Protein AF-W6QKH0-F1 (afdb_monomer_lite)

Radius of gyration: 28.44 Å; chains: 1; bounding box: 66×70×85 Å

Structure (mmCIF, N/CA/C/O backbone):
data_AF-W6QKH0-F1
#
_entry.id   AF-W6QKH0-F1
#
loop_
_atom_site.group_PDB
_atom_site.id
_atom_site.type_symbol
_atom_site.label_atom_id
_atom_site.label_alt_id
_atom_site.label_comp_id
_atom_site.label_asym_id
_atom_site.label_entity_id
_atom_site.label_seq_id
_atom_site.pdbx_PDB_ins_code
_atom_site.Cartn_x
_atom_site.Cartn_y
_atom_site.Cartn_z
_atom_site.occupancy
_atom_site.B_iso_or_equiv
_atom_site.auth_seq_id
_atom_site.auth_comp_id
_atom_site.auth_asym_id
_atom_site.auth_atom_id
_atom_site.pdbx_PDB_model_num
ATOM 1 N N . MET A 1 1 ? -12.360 16.848 -1.206 1.00 51.00 1 MET A N 1
ATOM 2 C CA . MET A 1 1 ? -12.709 15.776 -2.164 1.00 51.00 1 MET A CA 1
ATOM 3 C C . MET A 1 1 ? -12.896 14.487 -1.393 1.00 51.00 1 MET A C 1
ATOM 5 O O . MET A 1 1 ? -11.941 14.005 -0.797 1.00 51.00 1 MET A O 1
ATOM 9 N N . THR A 1 2 ? -14.119 13.971 -1.349 1.00 64.19 2 THR A N 1
ATOM 10 C CA . THR A 1 2 ? -14.411 12.646 -0.795 1.00 64.19 2 THR A CA 1
ATOM 11 C C . THR A 1 2 ? -13.926 11.587 -1.777 1.00 64.19 2 THR A C 1
ATOM 13 O O . THR A 1 2 ? -14.266 11.645 -2.956 1.00 64.19 2 THR A O 1
ATOM 16 N N . LEU A 1 3 ? -13.101 10.651 -1.311 1.00 80.81 3 LEU A N 1
ATOM 17 C CA . LEU A 1 3 ? -12.691 9.494 -2.105 1.00 80.81 3 LEU A CA 1
ATOM 18 C C . LEU A 1 3 ? -13.941 8.654 -2.421 1.00 80.81 3 LEU A C 1
ATOM 20 O O . LEU A 1 3 ? -14.746 8.430 -1.519 1.00 80.81 3 LEU A O 1
ATOM 24 N N . SER A 1 4 ? -14.108 8.209 -3.665 1.00 91.38 4 SER A N 1
ATOM 25 C CA . SER A 1 4 ? -15.004 7.107 -4.053 1.00 91.38 4 SER A CA 1
ATOM 26 C C . SER A 1 4 ? -14.180 5.859 -4.380 1.00 91.38 4 SER A C 1
ATOM 28 O O . SER A 1 4 ? -12.985 5.975 -4.663 1.00 91.38 4 SER A O 1
ATOM 30 N N . LEU A 1 5 ? -14.810 4.682 -4.386 1.00 91.56 5 LEU A N 1
ATOM 31 C CA . LEU A 1 5 ? -14.148 3.420 -4.733 1.00 91.56 5 LEU A CA 1
ATOM 32 C C . LEU A 1 5 ? -13.529 3.461 -6.143 1.00 91.56 5 LEU A C 1
ATOM 34 O O . LEU A 1 5 ? -12.336 3.208 -6.292 1.00 91.56 5 LEU A O 1
ATOM 38 N N . SER A 1 6 ? -14.292 3.905 -7.149 1.00 91.31 6 SER A N 1
ATOM 39 C CA . SER A 1 6 ? -13.806 4.070 -8.528 1.00 91.31 6 SER A CA 1
ATOM 40 C C . SER A 1 6 ? -12.627 5.040 -8.620 1.00 91.31 6 SER A C 1
ATOM 42 O O . SER A 1 6 ? -11.590 4.702 -9.182 1.00 91.31 6 SER A O 1
ATOM 44 N N . SER A 1 7 ? -12.720 6.206 -7.971 1.00 92.44 7 SER A N 1
ATOM 45 C CA . SER A 1 7 ? -11.632 7.194 -7.973 1.00 92.44 7 SER A CA 1
ATOM 46 C C . SER A 1 7 ? -10.366 6.687 -7.271 1.00 92.44 7 SER A C 1
ATOM 48 O O . SER A 1 7 ? -9.260 7.136 -7.575 1.00 92.44 7 SER A O 1
ATOM 50 N N . ALA A 1 8 ? -10.510 5.777 -6.301 1.00 93.94 8 ALA A N 1
ATOM 51 C CA . ALA A 1 8 ? -9.381 5.147 -5.635 1.00 93.94 8 ALA A CA 1
ATOM 52 C C . ALA A 1 8 ? -8.696 4.152 -6.575 1.00 93.94 8 ALA A C 1
ATOM 54 O O . ALA A 1 8 ? -7.478 4.218 -6.726 1.00 93.94 8 ALA A O 1
ATOM 55 N N . LEU A 1 9 ? -9.471 3.300 -7.251 1.00 94.75 9 LEU A N 1
ATOM 56 C CA . LEU A 1 9 ? -8.958 2.352 -8.241 1.00 94.75 9 LEU A CA 1
ATOM 57 C C . LEU A 1 9 ? -8.280 3.065 -9.413 1.00 94.75 9 LEU A C 1
ATOM 59 O O . LEU A 1 9 ? -7.146 2.735 -9.742 1.00 94.75 9 LEU A O 1
ATOM 63 N N . GLU A 1 10 ? -8.886 4.115 -9.968 1.00 94.12 10 GLU A N 1
ATOM 64 C CA . GLU A 1 10 ? -8.272 4.927 -11.028 1.00 94.12 10 GLU A CA 1
ATOM 65 C C . GLU A 1 10 ? -6.910 5.495 -10.607 1.00 94.12 10 GLU A C 1
ATOM 67 O O . GLU A 1 10 ? -5.942 5.454 -11.370 1.00 94.12 10 GLU A O 1
ATOM 72 N N . LYS A 1 11 ? -6.793 5.983 -9.363 1.00 95.06 11 LYS A N 1
ATOM 73 C CA . LYS A 1 11 ? -5.511 6.454 -8.817 1.00 95.06 11 LYS A CA 1
ATOM 74 C C . LYS A 1 11 ? -4.487 5.333 -8.685 1.00 95.06 11 LYS A C 1
ATOM 76 O O . LYS A 1 11 ? -3.304 5.589 -8.905 1.00 95.06 11 LYS A O 1
ATOM 81 N N . LEU A 1 12 ? -4.911 4.123 -8.324 1.00 96.38 12 LEU A N 1
ATOM 82 C CA . LEU A 1 12 ? -4.028 2.960 -8.237 1.00 96.38 12 LEU A CA 1
ATOM 83 C C . LEU A 1 12 ? -3.561 2.517 -9.628 1.00 96.38 12 LEU A C 1
ATOM 85 O O . LEU A 1 12 ? -2.359 2.350 -9.818 1.00 96.38 12 LEU A O 1
ATOM 89 N N . VAL A 1 13 ? -4.458 2.436 -10.614 1.00 95.94 13 VAL A N 1
ATOM 90 C CA . VAL A 1 13 ? -4.108 2.142 -12.016 1.00 95.94 13 VAL A CA 1
ATOM 91 C C . VAL 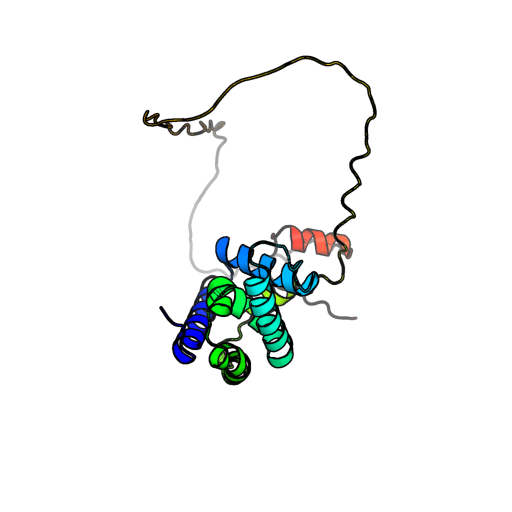A 1 13 ? -3.107 3.172 -12.536 1.00 95.94 13 VAL A C 1
ATOM 93 O O . VAL A 1 13 ? -2.062 2.821 -13.088 1.00 95.94 13 VAL A O 1
ATOM 96 N N . GLN A 1 14 ? -3.374 4.459 -12.305 1.00 95.88 14 GLN A N 1
ATOM 97 C CA . GLN A 1 14 ? -2.481 5.521 -12.750 1.00 95.88 14 GLN A CA 1
ATOM 98 C C . GLN A 1 14 ? -1.121 5.463 -12.046 1.00 95.88 14 GLN A C 1
ATOM 100 O O . GLN A 1 14 ? -0.084 5.633 -12.689 1.00 95.88 14 GLN A O 1
ATOM 105 N N . ALA A 1 15 ? -1.107 5.199 -10.737 1.00 96.56 15 ALA A N 1
ATOM 106 C CA . ALA A 1 15 ? 0.127 5.035 -9.981 1.00 96.56 15 ALA A CA 1
ATOM 107 C C . ALA A 1 15 ? 0.942 3.836 -10.485 1.00 96.56 15 ALA A C 1
ATOM 109 O O . ALA A 1 15 ? 2.148 3.984 -10.676 1.00 96.56 15 ALA A O 1
ATOM 110 N N . SER A 1 16 ? 0.296 2.701 -10.763 1.00 97.12 16 SER A N 1
ATOM 111 C CA . SER A 1 16 ? 0.948 1.499 -11.294 1.00 97.12 16 SER A CA 1
ATOM 112 C C . SER A 1 16 ? 1.641 1.801 -12.624 1.00 97.12 16 SER A C 1
ATOM 114 O O . SER A 1 16 ? 2.862 1.663 -12.731 1.00 97.12 16 SER A O 1
ATOM 116 N N . ARG A 1 17 ? 0.903 2.387 -13.579 1.00 96.44 17 ARG A N 1
ATOM 117 C CA . ARG A 1 17 ? 1.439 2.807 -14.885 1.00 96.44 17 ARG A CA 1
ATOM 118 C C . ARG A 1 17 ? 2.583 3.805 -14.759 1.00 96.44 17 ARG A C 1
ATOM 120 O O . ARG A 1 17 ? 3.552 3.743 -15.508 1.00 96.44 17 ARG A O 1
ATOM 127 N N . TYR A 1 18 ? 2.488 4.762 -13.838 1.00 97.00 18 TYR A N 1
ATOM 128 C CA . TYR A 1 18 ? 3.560 5.733 -13.631 1.00 97.00 18 TYR A CA 1
ATOM 129 C C . TYR A 1 18 ? 4.814 5.115 -13.033 1.00 97.00 18 TYR A C 1
ATOM 131 O O . TYR A 1 18 ? 5.907 5.551 -13.383 1.00 97.00 18 TYR A O 1
ATOM 139 N N . VAL A 1 19 ? 4.681 4.175 -12.102 1.00 96.62 19 VAL A N 1
ATOM 140 C CA . VAL A 1 19 ? 5.831 3.477 -11.514 1.00 96.62 19 VAL A CA 1
ATOM 141 C C . VAL A 1 19 ? 6.520 2.618 -12.567 1.00 96.62 19 VAL A C 1
ATOM 143 O O . VAL A 1 19 ? 7.739 2.689 -12.700 1.00 96.62 19 VAL A O 1
ATOM 146 N N . GLU A 1 20 ? 5.741 1.892 -13.364 1.00 96.06 20 GLU A N 1
ATOM 147 C CA . GLU A 1 20 ? 6.247 1.059 -14.452 1.00 96.06 20 GLU A CA 1
ATOM 148 C C . GLU A 1 20 ? 6.972 1.888 -15.519 1.00 96.06 20 GLU A C 1
ATOM 150 O O . GLU A 1 20 ? 8.146 1.656 -15.790 1.00 96.06 20 GLU A O 1
ATOM 155 N N . ARG A 1 21 ? 6.330 2.935 -16.056 1.00 96.44 21 ARG A N 1
ATOM 156 C CA . ARG A 1 21 ? 6.924 3.795 -17.099 1.00 96.44 21 ARG A CA 1
ATOM 157 C C . ARG A 1 21 ? 8.191 4.518 -16.650 1.00 96.44 21 ARG A C 1
ATOM 159 O O . ARG A 1 21 ? 9.022 4.864 -17.481 1.00 96.44 21 ARG A O 1
ATOM 166 N N . ARG A 1 22 ? 8.319 4.800 -15.351 1.00 96.25 22 ARG A N 1
ATOM 167 C CA . ARG A 1 22 ? 9.517 5.428 -14.771 1.00 96.25 22 ARG A CA 1
ATOM 168 C C . ARG A 1 22 ? 10.577 4.414 -14.355 1.00 96.25 22 ARG A C 1
ATOM 170 O O . ARG A 1 22 ? 11.646 4.839 -13.932 1.00 96.25 22 ARG A O 1
ATOM 177 N N . ASN A 1 23 ? 10.264 3.121 -14.407 1.00 94.31 23 ASN A N 1
ATOM 178 C CA . ASN A 1 23 ? 11.066 2.053 -13.826 1.00 94.31 23 ASN A CA 1
ATOM 179 C C . ASN A 1 23 ? 11.458 2.334 -12.357 1.00 94.31 23 ASN A C 1
ATOM 181 O O . ASN A 1 23 ? 12.588 2.098 -11.935 1.00 94.31 23 ASN A O 1
ATOM 185 N N . GLY A 1 24 ? 10.541 2.920 -11.575 1.00 93.75 24 GLY A N 1
ATOM 186 C CA . GLY A 1 24 ? 10.822 3.300 -10.192 1.00 93.75 24 GLY A CA 1
ATOM 187 C C . GLY A 1 24 ? 9.905 4.373 -9.605 1.00 93.75 24 GLY A C 1
ATOM 188 O O . GLY A 1 24 ? 8.844 4.706 -10.135 1.00 93.75 24 GLY A O 1
ATOM 189 N N . VAL A 1 25 ? 10.329 4.923 -8.462 1.00 96.31 25 VAL A N 1
ATOM 190 C CA . VAL A 1 25 ? 9.548 5.867 -7.646 1.00 96.31 25 VAL A CA 1
ATOM 191 C C . VAL A 1 25 ? 10.303 7.164 -7.360 1.00 96.31 25 VAL A C 1
ATOM 193 O O . VAL A 1 25 ? 11.514 7.180 -7.130 1.00 96.31 25 VAL A O 1
ATOM 196 N N . LYS A 1 26 ? 9.558 8.272 -7.310 1.00 96.19 26 LYS A N 1
ATOM 197 C CA . LYS A 1 26 ? 10.043 9.584 -6.855 1.00 96.19 26 LYS A CA 1
ATOM 198 C C . LYS A 1 26 ? 10.377 9.541 -5.368 1.00 96.19 26 LYS A C 1
ATOM 200 O O . LYS A 1 26 ? 9.798 8.770 -4.608 1.00 96.19 26 LYS A O 1
ATOM 205 N N . GLU A 1 27 ? 11.202 10.486 -4.927 1.00 95.69 27 GLU A N 1
ATOM 206 C CA . GLU A 1 27 ? 11.553 10.673 -3.512 1.00 95.69 27 GLU A CA 1
ATOM 207 C C . GLU A 1 27 ? 10.325 10.693 -2.587 1.00 95.69 27 GLU A C 1
ATOM 209 O O . GLU A 1 27 ? 10.261 9.978 -1.590 1.00 95.69 27 GLU A O 1
ATOM 214 N N . LYS A 1 28 ? 9.299 11.475 -2.944 1.00 95.25 28 LYS A N 1
ATOM 215 C CA . LYS A 1 28 ? 8.067 11.591 -2.145 1.00 95.25 28 LYS A CA 1
ATOM 216 C C . LYS A 1 28 ? 7.322 10.260 -2.020 1.00 95.25 28 LYS A C 1
ATOM 218 O O . LYS A 1 28 ? 6.786 9.956 -0.960 1.00 95.25 28 LYS A O 1
ATOM 223 N N . GLU A 1 29 ? 7.286 9.478 -3.092 1.00 96.69 29 GLU A N 1
ATOM 224 C CA . GLU A 1 29 ? 6.640 8.163 -3.127 1.00 96.69 29 GLU A CA 1
ATOM 225 C C . GLU A 1 29 ? 7.448 7.167 -2.289 1.00 96.69 29 GLU A C 1
ATOM 227 O O . GLU A 1 29 ? 6.887 6.467 -1.452 1.00 96.69 29 GLU A O 1
ATOM 232 N N . ARG A 1 30 ? 8.780 7.202 -2.402 1.00 96.00 30 ARG A N 1
ATOM 233 C CA . ARG A 1 30 ? 9.693 6.397 -1.588 1.00 96.00 30 ARG A CA 1
ATOM 234 C C . ARG A 1 30 ? 9.513 6.635 -0.093 1.00 96.00 30 ARG A C 1
ATOM 236 O O . ARG A 1 30 ? 9.432 5.681 0.675 1.00 96.00 30 ARG A O 1
ATOM 243 N N . LYS A 1 31 ? 9.385 7.899 0.322 1.00 96.38 31 LYS A N 1
ATOM 244 C CA . LYS A 1 31 ? 9.093 8.263 1.718 1.00 96.38 31 LYS A CA 1
ATOM 245 C C . LYS A 1 31 ? 7.776 7.654 2.205 1.00 96.38 31 LYS A C 1
ATOM 247 O O . LYS A 1 31 ? 7.720 7.175 3.333 1.00 96.38 31 LYS A O 1
ATOM 252 N N . ARG A 1 32 ? 6.737 7.613 1.361 1.00 96.81 32 ARG A N 1
ATOM 253 C CA . ARG A 1 32 ? 5.454 6.971 1.703 1.00 96.81 32 ARG A CA 1
ATOM 254 C C . ARG A 1 32 ? 5.583 5.458 1.854 1.00 96.81 32 ARG A C 1
ATOM 256 O O . ARG A 1 32 ? 5.007 4.911 2.788 1.00 96.81 32 ARG A O 1
ATOM 263 N N . ILE A 1 33 ? 6.349 4.800 0.981 1.00 96.94 33 ILE A N 1
ATOM 264 C CA . ILE A 1 33 ? 6.608 3.353 1.072 1.00 96.94 33 ILE A CA 1
ATOM 265 C C . ILE A 1 33 ? 7.356 3.038 2.368 1.00 96.94 33 ILE A C 1
ATOM 267 O O . ILE A 1 33 ? 6.916 2.176 3.120 1.00 96.94 33 ILE A O 1
ATOM 271 N N . LYS A 1 34 ? 8.430 3.781 2.670 1.00 96.12 34 LYS A N 1
ATOM 272 C CA . LYS A 1 34 ? 9.182 3.633 3.926 1.00 96.12 34 LYS A CA 1
ATOM 273 C C . LYS A 1 34 ? 8.276 3.815 5.140 1.00 96.12 34 LYS A C 1
ATOM 275 O O . LYS A 1 34 ? 8.250 2.947 5.998 1.00 96.12 34 LYS A O 1
ATOM 280 N N . ALA A 1 35 ? 7.474 4.880 5.174 1.00 94.62 35 ALA A N 1
ATOM 281 C CA . ALA A 1 35 ? 6.536 5.115 6.270 1.00 94.62 35 ALA A CA 1
ATOM 282 C C . ALA A 1 35 ? 5.520 3.969 6.429 1.00 94.62 35 ALA A C 1
ATOM 284 O O . ALA A 1 35 ? 5.248 3.542 7.547 1.00 94.62 35 ALA A O 1
ATOM 285 N N . ALA A 1 36 ? 4.989 3.437 5.323 1.00 96.12 36 ALA A N 1
ATOM 286 C CA . ALA A 1 36 ? 4.090 2.284 5.340 1.00 96.12 36 ALA A CA 1
ATOM 287 C C . ALA A 1 36 ? 4.782 1.011 5.855 1.00 96.12 36 ALA A C 1
ATOM 289 O O . ALA A 1 36 ? 4.204 0.286 6.663 1.00 96.12 36 ALA A O 1
ATOM 290 N N . ALA A 1 37 ? 6.019 0.757 5.424 1.00 95.06 37 ALA A N 1
ATOM 291 C CA . ALA A 1 37 ? 6.818 -0.378 5.873 1.00 95.06 37 ALA A CA 1
ATOM 292 C C . ALA A 1 37 ? 7.154 -0.282 7.368 1.00 95.06 37 ALA A C 1
ATOM 294 O O . ALA A 1 37 ? 6.912 -1.233 8.108 1.00 95.06 37 ALA A O 1
ATOM 295 N N . THR A 1 38 ? 7.617 0.881 7.833 1.00 94.00 38 THR A N 1
ATOM 296 C CA . THR A 1 38 ? 7.873 1.151 9.253 1.00 94.00 38 THR A CA 1
ATOM 297 C C . THR A 1 38 ? 6.614 0.957 10.090 1.00 94.00 38 THR A C 1
ATOM 299 O O . THR A 1 38 ? 6.675 0.318 11.133 1.00 94.00 38 THR A O 1
ATOM 302 N N . LEU A 1 39 ? 5.461 1.442 9.623 1.00 94.44 39 LEU A N 1
ATOM 303 C CA . LEU A 1 39 ? 4.195 1.278 10.336 1.00 94.44 39 LEU A CA 1
ATOM 304 C C . LEU A 1 39 ? 3.764 -0.196 10.413 1.00 94.44 39 LEU A C 1
ATOM 306 O O . LEU A 1 39 ? 3.338 -0.667 11.463 1.00 94.44 39 LEU A O 1
ATOM 310 N N . LEU A 1 40 ? 3.926 -0.955 9.326 1.00 94.75 40 LEU A N 1
ATOM 311 C CA . LEU A 1 40 ? 3.641 -2.392 9.311 1.00 94.75 40 LEU A CA 1
ATOM 312 C C . LEU A 1 40 ? 4.597 -3.204 10.197 1.00 94.75 40 LEU A C 1
ATOM 314 O O . LEU A 1 40 ? 4.181 -4.238 10.720 1.00 94.75 40 LEU A O 1
ATOM 318 N N . ARG A 1 41 ? 5.846 -2.750 10.359 1.00 92.50 41 ARG A N 1
ATOM 319 C CA . ARG A 1 41 ? 6.865 -3.373 11.218 1.00 92.50 41 ARG A CA 1
ATOM 320 C C . ARG A 1 41 ? 6.634 -3.068 12.697 1.00 92.50 41 ARG A C 1
ATOM 322 O O . ARG A 1 41 ? 6.650 -3.979 13.513 1.00 92.50 41 ARG A O 1
ATOM 329 N N . ASN A 1 42 ? 6.422 -1.796 13.025 1.00 92.00 42 ASN A N 1
ATOM 330 C CA . ASN A 1 42 ? 6.352 -1.318 14.405 1.00 92.00 42 ASN A CA 1
ATOM 331 C C 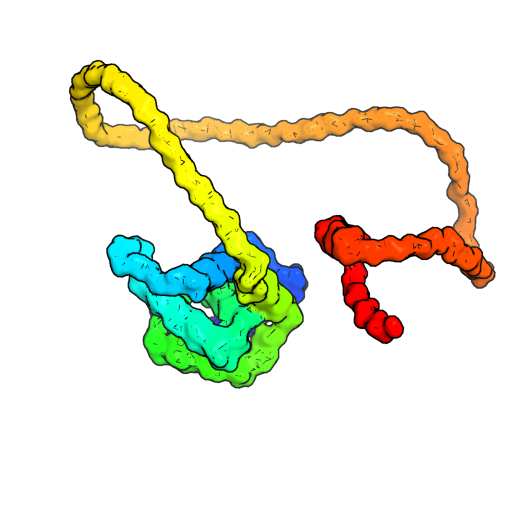. ASN A 1 42 ? 4.960 -1.524 15.028 1.00 92.00 42 ASN A C 1
ATOM 333 O O . ASN A 1 42 ? 4.833 -1.555 16.247 1.00 92.00 42 ASN A O 1
ATOM 337 N N . GLY A 1 43 ? 3.919 -1.689 14.207 1.00 91.69 43 GLY A N 1
ATOM 338 C CA . GLY A 1 43 ? 2.557 -1.895 14.683 1.00 91.69 43 GLY A CA 1
ATOM 339 C C . GLY A 1 43 ? 1.839 -0.588 15.016 1.00 91.69 43 GLY A C 1
ATOM 340 O O . GLY A 1 43 ? 2.068 0.440 14.378 1.00 91.69 43 GLY A O 1
ATOM 341 N N . TYR A 1 44 ? 0.897 -0.653 15.960 1.00 91.69 44 TYR A N 1
ATOM 342 C CA . TYR A 1 44 ? 0.060 0.498 16.290 1.00 91.69 44 TYR A CA 1
ATOM 343 C C . TYR A 1 44 ? 0.887 1.606 16.950 1.00 91.69 44 TYR A C 1
ATOM 345 O O . TYR A 1 44 ? 1.692 1.316 17.837 1.00 91.69 44 TYR A O 1
ATOM 353 N N . PRO A 1 45 ? 0.684 2.870 16.549 1.00 89.44 45 PRO A N 1
ATOM 354 C CA . PRO A 1 45 ? 1.321 3.990 17.219 1.00 89.44 45 PRO A CA 1
ATOM 355 C C . PRO A 1 45 ? 0.769 4.154 18.647 1.00 89.44 45 PRO A C 1
ATOM 357 O O . PRO A 1 45 ? -0.373 3.763 18.911 1.00 89.44 45 PRO A O 1
ATOM 360 N N . PRO A 1 46 ? 1.535 4.774 19.563 1.00 88.62 46 PRO A N 1
ATOM 361 C CA . PRO A 1 46 ? 1.039 5.137 20.888 1.00 88.62 46 PRO A CA 1
ATOM 362 C C . PRO A 1 46 ? -0.233 5.988 20.783 1.00 88.62 46 PRO A C 1
ATOM 364 O O . PRO A 1 46 ? -0.294 6.886 19.937 1.00 88.62 46 PRO A O 1
ATOM 367 N N . GLN A 1 47 ? -1.231 5.728 21.635 1.00 86.06 47 GLN A N 1
ATOM 368 C CA . GLN A 1 47 ? -2.537 6.404 21.573 1.00 86.06 47 GLN A CA 1
ATOM 369 C C . GLN A 1 47 ? -2.420 7.927 21.720 1.00 86.06 47 GLN A C 1
ATOM 371 O O . GLN A 1 47 ? -3.154 8.661 21.062 1.00 86.06 47 GLN A O 1
ATOM 376 N N . ASP A 1 48 ? -1.435 8.388 22.489 1.00 86.75 48 ASP A N 1
ATOM 377 C CA . ASP A 1 48 ? -1.211 9.807 22.777 1.00 86.75 48 ASP A CA 1
ATOM 378 C C . ASP A 1 48 ? -0.438 10.539 21.666 1.00 86.75 48 ASP A C 1
ATOM 380 O O . ASP A 1 48 ? -0.208 11.747 21.736 1.00 86.75 48 ASP A O 1
ATOM 384 N N . SER A 1 49 ? -0.011 9.825 20.618 1.00 89.06 49 SER A N 1
ATOM 385 C CA . SER A 1 49 ? 0.755 10.427 19.528 1.00 89.06 49 SER A CA 1
ATOM 386 C C . SER A 1 49 ? -0.131 11.209 18.555 1.00 89.06 49 SER A C 1
ATOM 388 O O . SER A 1 49 ? -1.246 10.814 18.195 1.00 89.06 49 SER A O 1
ATOM 390 N N . ILE A 1 50 ? 0.389 12.338 18.068 1.00 86.88 50 ILE A N 1
ATOM 391 C CA . ILE A 1 50 ? -0.310 13.165 17.082 1.00 86.88 50 ILE A CA 1
ATOM 392 C C . ILE A 1 50 ? -0.565 12.337 15.819 1.00 86.88 50 ILE A C 1
ATOM 394 O O . ILE A 1 50 ? 0.355 11.893 15.134 1.00 86.88 50 ILE A O 1
ATOM 398 N N . GLY A 1 51 ? -1.843 12.169 15.479 1.00 87.12 51 GLY A N 1
ATOM 399 C CA . GLY A 1 51 ? -2.255 11.412 14.300 1.00 87.12 51 GLY A CA 1
ATOM 400 C C . GLY A 1 51 ? -2.334 9.897 14.504 1.00 87.12 51 GLY A C 1
ATOM 401 O O . GLY A 1 51 ? -2.542 9.200 13.506 1.00 87.12 51 GLY A O 1
ATOM 402 N N . ALA A 1 52 ? -2.256 9.399 15.747 1.00 90.81 52 ALA A N 1
ATOM 403 C CA . ALA A 1 52 ? -2.391 7.980 16.082 1.00 90.81 52 ALA A CA 1
ATOM 404 C C . ALA A 1 52 ? -3.613 7.337 15.410 1.00 90.81 52 ALA A C 1
ATOM 406 O O . ALA A 1 52 ? -3.476 6.350 14.699 1.00 90.81 52 ALA A O 1
ATOM 407 N N . GLY A 1 53 ? -4.798 7.952 15.512 1.00 91.62 53 GLY A N 1
ATOM 408 C CA . GLY A 1 53 ? -6.023 7.407 14.906 1.00 91.62 53 GLY A CA 1
ATOM 409 C C . GLY A 1 53 ? -5.961 7.262 13.378 1.00 91.62 53 GLY A C 1
ATOM 410 O O . GLY A 1 53 ? -6.455 6.279 12.820 1.00 91.62 53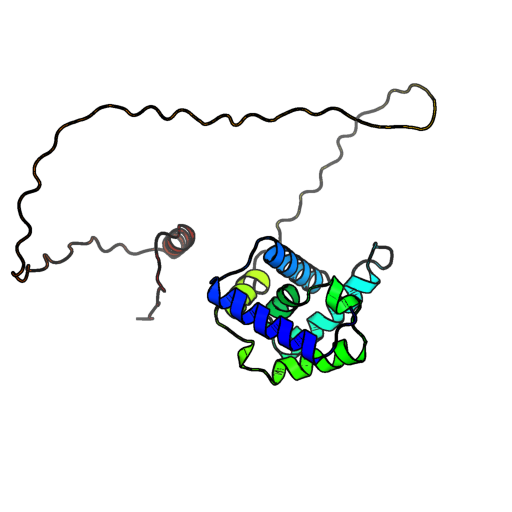 GLY A O 1
ATOM 411 N N . ARG A 1 54 ? -5.299 8.203 12.688 1.00 93.06 54 ARG A N 1
ATOM 412 C CA . ARG A 1 54 ? -5.092 8.137 11.229 1.00 93.06 54 ARG A CA 1
ATOM 413 C C . ARG A 1 54 ? -4.114 7.023 10.871 1.00 93.06 54 ARG A C 1
ATOM 415 O O . ARG A 1 54 ? -4.373 6.236 9.967 1.00 93.06 54 ARG A O 1
ATOM 422 N N . GLN A 1 55 ? -3.009 6.936 11.602 1.00 94.69 55 GLN A N 1
ATOM 423 C CA . GLN A 1 55 ? -2.014 5.885 11.423 1.00 94.69 55 GLN A CA 1
ATOM 424 C C . GLN A 1 55 ? -2.586 4.493 11.721 1.00 94.69 55 GLN A C 1
ATOM 426 O O . GLN A 1 55 ? -2.382 3.598 10.909 1.00 94.69 55 GLN A O 1
ATOM 431 N N . SER A 1 56 ? -3.367 4.316 12.788 1.00 95.06 56 SER A N 1
ATOM 432 C CA . SER A 1 56 ? -4.051 3.052 13.101 1.00 95.06 56 SER A CA 1
ATOM 433 C C . SER A 1 5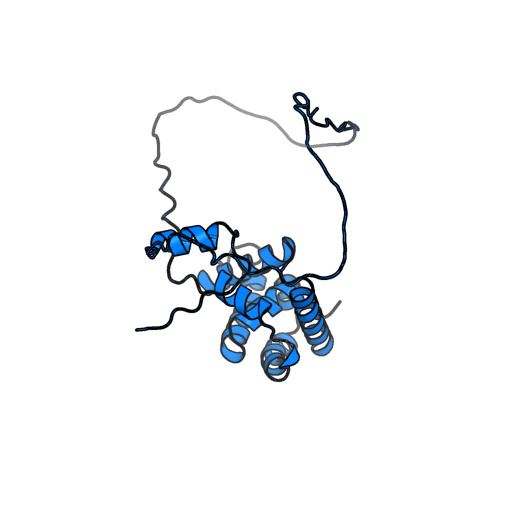6 ? -5.017 2.644 11.991 1.00 95.06 56 SER A C 1
ATOM 435 O O . SER A 1 56 ? -4.918 1.539 11.469 1.00 95.06 56 SER A O 1
ATOM 437 N N . THR A 1 57 ? -5.862 3.574 11.530 1.00 95.50 57 THR A N 1
ATOM 438 C CA . THR A 1 57 ? -6.757 3.343 10.384 1.00 95.50 57 THR A CA 1
ATOM 439 C C . THR A 1 57 ? -5.988 2.903 9.137 1.00 95.50 57 THR A C 1
ATOM 441 O O . THR A 1 57 ? -6.389 1.978 8.430 1.00 95.50 57 THR A O 1
ATOM 444 N N . TYR A 1 58 ? -4.893 3.597 8.833 1.00 96.75 58 TYR A N 1
ATOM 445 C CA . TYR A 1 58 ? -4.066 3.278 7.682 1.00 96.75 58 TYR A CA 1
ATOM 446 C C . TYR A 1 58 ? -3.389 1.911 7.838 1.00 96.75 58 TYR A C 1
ATOM 448 O O . TYR A 1 58 ? -3.353 1.143 6.882 1.00 96.75 58 TYR A O 1
ATOM 456 N N . LEU A 1 59 ? -2.906 1.576 9.035 1.00 96.62 59 LEU A N 1
ATOM 457 C CA . LEU A 1 59 ? -2.297 0.286 9.345 1.00 96.62 59 LEU A CA 1
ATOM 458 C C . LEU A 1 59 ? -3.281 -0.874 9.157 1.00 96.62 59 LEU A C 1
ATOM 460 O O . LEU A 1 59 ? -2.914 -1.870 8.535 1.00 96.62 59 LEU A O 1
ATOM 464 N N . ASP A 1 60 ? -4.514 -0.740 9.645 1.00 96.81 60 ASP A N 1
ATOM 465 C CA . ASP A 1 60 ? -5.553 -1.766 9.495 1.00 96.81 60 ASP A CA 1
ATOM 466 C C . ASP A 1 60 ? -5.831 -2.053 8.018 1.00 96.81 60 ASP A C 1
ATOM 468 O O . ASP A 1 60 ? -5.813 -3.207 7.577 1.00 96.81 60 ASP A O 1
ATOM 472 N N . PHE A 1 61 ? -5.972 -0.988 7.226 1.00 97.25 61 PHE A N 1
ATOM 473 C CA . PHE A 1 61 ? -6.113 -1.090 5.779 1.00 97.25 61 PHE A CA 1
ATOM 474 C C . PHE A 1 61 ? -4.904 -1.788 5.133 1.00 97.25 61 PHE A C 1
ATOM 476 O O . PHE A 1 61 ? -5.070 -2.745 4.375 1.00 97.25 61 PHE A O 1
ATOM 483 N N . LEU A 1 62 ? -3.675 -1.361 5.450 1.00 97.06 62 LEU A N 1
ATOM 484 C CA . LEU A 1 62 ? -2.466 -1.948 4.866 1.00 97.06 62 LEU A CA 1
ATOM 485 C C . LEU A 1 62 ? -2.295 -3.428 5.228 1.00 97.06 62 LEU A C 1
ATOM 487 O O . LEU A 1 62 ? -1.856 -4.209 4.384 1.00 97.06 62 LEU A O 1
ATOM 491 N N . ARG A 1 63 ? -2.645 -3.836 6.453 1.00 96.81 63 ARG A N 1
ATOM 492 C CA . ARG A 1 63 ? -2.615 -5.246 6.870 1.00 96.81 63 ARG A CA 1
ATOM 493 C C . ARG A 1 63 ? -3.583 -6.083 6.047 1.00 96.81 63 ARG A C 1
ATOM 495 O O . ARG A 1 63 ? -3.195 -7.151 5.573 1.00 96.81 63 ARG A O 1
ATOM 502 N N . LYS A 1 64 ? -4.799 -5.578 5.819 1.00 96.62 64 LYS A N 1
ATOM 503 C CA . LYS A 1 64 ? -5.796 -6.262 4.992 1.00 96.62 64 LYS A CA 1
ATOM 504 C C . LYS A 1 64 ? -5.332 -6.397 3.542 1.00 96.62 64 LYS A C 1
ATOM 506 O O . LYS A 1 64 ? -5.393 -7.491 2.987 1.00 96.62 64 LYS A O 1
ATOM 511 N N . VAL A 1 65 ? -4.785 -5.327 2.957 1.00 96.56 65 VAL A N 1
ATOM 512 C CA . VAL A 1 65 ? -4.200 -5.366 1.606 1.00 96.56 65 VAL A CA 1
ATOM 513 C C . VAL A 1 65 ? -3.046 -6.364 1.536 1.00 96.56 65 VAL A C 1
ATOM 515 O O . VAL A 1 65 ? -2.998 -7.156 0.600 1.00 96.56 65 VAL A O 1
ATOM 518 N N . ARG A 1 66 ? -2.149 -6.382 2.531 1.00 95.25 66 ARG A N 1
ATOM 519 C CA . ARG A 1 66 ? -1.029 -7.335 2.576 1.00 95.25 66 ARG A CA 1
ATOM 520 C C . ARG A 1 66 ? -1.512 -8.781 2.617 1.00 95.25 66 ARG A C 1
ATOM 522 O O . ARG A 1 66 ? -0.909 -9.627 1.971 1.00 95.25 66 ARG A O 1
ATOM 529 N N . GLN A 1 67 ? -2.565 -9.053 3.385 1.00 94.38 67 GLN A N 1
ATOM 530 C CA . GLN A 1 67 ? -3.126 -10.393 3.543 1.00 94.38 67 GLN A CA 1
ATOM 531 C C . GLN A 1 67 ? -3.800 -10.895 2.261 1.00 94.38 67 GLN A C 1
ATOM 533 O O . GLN A 1 67 ? -3.632 -12.058 1.917 1.00 94.38 67 GLN A O 1
ATOM 538 N N . LEU A 1 68 ? -4.559 -10.035 1.576 1.00 94.56 68 LEU A N 1
ATOM 539 C CA . LEU A 1 68 ? -5.331 -10.427 0.393 1.00 94.56 68 LEU A CA 1
ATOM 540 C C . LEU A 1 68 ? -4.517 -10.389 -0.902 1.00 94.56 68 LEU A C 1
ATOM 542 O O . LEU A 1 68 ? -4.658 -11.265 -1.745 1.00 94.56 68 LEU A O 1
ATOM 546 N N . ASN A 1 69 ? -3.673 -9.369 -1.054 1.00 94.12 69 ASN A N 1
ATOM 547 C CA . ASN A 1 69 ? -3.062 -9.021 -2.337 1.00 94.12 69 ASN A CA 1
ATOM 548 C C . ASN A 1 69 ? -1.527 -9.032 -2.309 1.00 94.12 69 ASN A C 1
ATOM 550 O O . ASN A 1 69 ? -0.874 -8.830 -3.331 1.00 94.12 69 ASN A O 1
ATOM 554 N N . GLY A 1 70 ? -0.933 -9.235 -1.134 1.00 93.62 70 GLY A N 1
ATOM 555 C CA . GLY A 1 70 ? 0.510 -9.296 -0.958 1.00 93.62 70 GLY A CA 1
ATOM 556 C C . GLY A 1 70 ? 1.220 -7.933 -0.886 1.00 93.62 70 GLY A C 1
ATOM 557 O O . GLY A 1 70 ? 0.602 -6.864 -0.946 1.00 93.62 70 GLY A O 1
ATOM 558 N N . PRO A 1 71 ? 2.555 -7.945 -0.708 1.00 95.25 71 PRO A N 1
ATOM 559 C CA . PRO A 1 71 ? 3.327 -6.732 -0.433 1.00 95.25 71 PRO A CA 1
ATOM 560 C C . PRO A 1 71 ? 3.432 -5.752 -1.615 1.00 95.25 71 PRO A C 1
ATOM 562 O O . PRO A 1 71 ? 3.577 -4.552 -1.384 1.00 95.25 71 PRO A O 1
ATOM 565 N N . SER A 1 72 ? 3.329 -6.209 -2.872 1.00 95.50 72 SER A N 1
ATOM 566 C CA . SER A 1 72 ? 3.350 -5.314 -4.047 1.00 95.50 72 SER A CA 1
ATOM 567 C C . SER A 1 72 ? 2.157 -4.357 -4.054 1.00 95.50 72 SER A C 1
ATOM 569 O O . SER A 1 72 ? 2.320 -3.166 -4.321 1.00 95.50 72 SER A O 1
ATOM 571 N N . MET A 1 73 ? 0.978 -4.822 -3.638 1.00 96.88 73 MET A N 1
ATOM 572 C CA . MET A 1 73 ? -0.203 -3.963 -3.532 1.00 96.88 73 MET A CA 1
ATOM 573 C C . MET A 1 73 ? -0.156 -3.012 -2.341 1.00 96.88 73 MET A C 1
ATOM 575 O O . MET A 1 73 ? -0.683 -1.902 -2.421 1.00 96.88 73 MET A O 1
ATOM 579 N N . VAL A 1 74 ? 0.539 -3.380 -1.262 1.00 96.94 74 VAL A N 1
ATOM 580 C CA . VAL A 1 74 ? 0.837 -2.451 -0.158 1.00 96.94 74 VAL A CA 1
ATOM 581 C C . VAL A 1 74 ? 1.685 -1.284 -0.666 1.00 96.94 74 VAL A C 1
ATOM 583 O O . VAL A 1 74 ? 1.368 -0.127 -0.380 1.00 96.94 74 VAL A O 1
ATOM 586 N N . VAL A 1 75 ? 2.729 -1.570 -1.458 1.00 97.38 75 VAL A N 1
ATOM 587 C CA . VAL A 1 75 ? 3.554 -0.539 -2.112 1.00 97.38 75 VAL A CA 1
ATOM 588 C C . VAL A 1 75 ? 2.680 0.365 -2.978 1.00 97.38 75 VAL A C 1
ATOM 590 O O . VAL A 1 75 ? 2.734 1.588 -2.836 1.00 97.38 75 VAL A O 1
ATOM 593 N N . LEU A 1 76 ? 1.838 -0.221 -3.831 1.00 97.50 76 LEU A N 1
ATOM 594 C CA . LEU A 1 76 ? 0.971 0.541 -4.722 1.00 97.50 76 LEU A CA 1
ATOM 595 C C . LEU A 1 76 ? 0.002 1.452 -3.954 1.00 97.50 76 LEU A C 1
ATOM 597 O O . LEU A 1 76 ? -0.108 2.638 -4.270 1.00 97.50 76 LEU A O 1
ATOM 601 N N . CYS A 1 77 ? -0.633 0.942 -2.896 1.00 97.00 77 CYS A N 1
ATOM 602 C CA . CYS A 1 77 ? -1.523 1.722 -2.036 1.00 97.00 77 CYS A CA 1
ATOM 603 C C . CYS A 1 77 ? -0.797 2.879 -1.340 1.00 97.00 77 CYS A C 1
ATOM 605 O O . CYS A 1 77 ? -1.329 3.991 -1.264 1.00 97.00 77 CYS A O 1
ATOM 607 N N . ALA A 1 78 ? 0.431 2.649 -0.866 1.00 97.19 78 ALA A N 1
ATOM 608 C CA . ALA A 1 78 ? 1.236 3.685 -0.228 1.00 97.19 78 ALA A CA 1
ATOM 609 C C . ALA A 1 78 ? 1.585 4.828 -1.195 1.00 97.19 78 ALA A C 1
ATOM 611 O O . ALA A 1 78 ? 1.592 5.997 -0.802 1.00 97.19 78 ALA A O 1
ATOM 612 N N . ILE A 1 79 ? 1.843 4.505 -2.463 1.00 96.56 79 ILE A N 1
ATOM 613 C CA . ILE A 1 79 ? 2.188 5.479 -3.503 1.00 96.56 79 ILE A CA 1
ATOM 614 C C . ILE A 1 79 ? 0.938 6.221 -3.993 1.00 96.56 79 ILE A C 1
ATOM 616 O O . ILE A 1 79 ? 0.904 7.456 -3.947 1.00 96.56 79 ILE A O 1
ATOM 620 N N . GLY A 1 80 ? -0.072 5.473 -4.449 1.00 94.75 80 GLY A N 1
ATOM 621 C CA . GLY A 1 80 ? -1.238 5.995 -5.164 1.00 94.75 80 GLY A CA 1
ATOM 622 C C . GLY A 1 80 ? -2.263 6.692 -4.273 1.00 94.75 80 GLY A C 1
ATOM 623 O O . GLY A 1 80 ? -2.864 7.684 -4.684 1.00 94.75 80 GLY A O 1
ATOM 624 N N . LEU A 1 81 ? -2.429 6.226 -3.032 1.00 95.31 81 LEU A N 1
ATOM 625 C CA . LEU A 1 81 ? -3.395 6.790 -2.085 1.00 95.31 81 LEU A CA 1
ATOM 626 C C . LEU A 1 81 ? -2.681 7.441 -0.902 1.00 95.31 81 LEU A C 1
ATOM 628 O O . LEU A 1 81 ? -2.902 8.618 -0.604 1.00 95.31 81 LEU A O 1
ATOM 632 N N . GLY A 1 82 ? -1.785 6.693 -0.264 1.00 94.38 82 GLY A N 1
ATOM 633 C CA . GLY A 1 82 ? -1.058 7.120 0.923 1.00 94.38 82 GLY A CA 1
ATOM 634 C C . GLY A 1 82 ? -1.942 7.317 2.159 1.00 94.38 82 GLY A C 1
ATOM 635 O O . GLY A 1 82 ? -3.172 7.232 2.118 1.00 94.38 82 GLY A O 1
ATOM 636 N N . LEU A 1 83 ? -1.280 7.621 3.278 1.00 94.38 83 LEU A N 1
ATOM 637 C CA . LEU A 1 83 ? -1.902 7.697 4.601 1.00 94.38 83 LEU A CA 1
ATOM 638 C C . LEU A 1 83 ? -3.072 8.682 4.655 1.00 94.38 83 LEU A C 1
ATOM 640 O O . LEU A 1 83 ? -4.154 8.310 5.097 1.00 94.38 83 LEU A O 1
ATOM 644 N N . SER A 1 84 ? -2.885 9.918 4.188 1.00 91.31 84 SER A N 1
ATOM 645 C CA . SER A 1 84 ? -3.915 10.957 4.300 1.00 91.31 84 SER A CA 1
ATOM 646 C C . SER A 1 84 ? -5.207 10.569 3.591 1.00 91.31 84 SER A C 1
ATOM 648 O O . SER A 1 84 ? -6.276 10.735 4.164 1.00 91.31 84 SER A O 1
ATOM 650 N N . THR A 1 85 ? -5.108 10.026 2.376 1.00 93.38 85 THR A N 1
ATOM 651 C CA . THR A 1 85 ? -6.271 9.656 1.562 1.00 93.38 85 THR A CA 1
ATOM 652 C C . THR A 1 85 ? -7.039 8.493 2.179 1.00 93.38 85 THR A C 1
ATOM 654 O O . THR A 1 85 ? -8.262 8.542 2.245 1.00 93.38 85 THR A O 1
ATOM 657 N N . ILE A 1 86 ? -6.332 7.467 2.658 1.00 93.75 86 ILE A N 1
ATOM 658 C CA . ILE A 1 86 ? -6.960 6.282 3.257 1.00 93.75 86 ILE A CA 1
ATOM 659 C C . ILE A 1 86 ? -7.542 6.604 4.635 1.00 93.75 86 ILE A C 1
ATOM 661 O O . ILE A 1 86 ? -8.636 6.155 4.954 1.00 93.75 86 ILE A O 1
ATOM 665 N N . SER A 1 87 ? -6.866 7.436 5.429 1.00 91.56 87 SER A N 1
ATOM 666 C CA . SER A 1 87 ? -7.319 7.783 6.785 1.00 91.56 87 SER A CA 1
ATOM 667 C C . SER A 1 87 ? -8.625 8.571 6.811 1.00 91.56 87 SER A C 1
ATOM 669 O O . SER A 1 87 ? -9.352 8.511 7.795 1.00 91.56 87 SER A O 1
ATOM 671 N N . ILE A 1 88 ? -8.908 9.333 5.753 1.00 92.94 88 ILE A N 1
ATOM 672 C CA . ILE A 1 88 ? -10.153 10.103 5.616 1.00 92.94 88 ILE A CA 1
ATOM 673 C C . ILE A 1 88 ? -11.192 9.392 4.740 1.00 92.94 88 ILE A C 1
ATOM 675 O O . ILE A 1 88 ? -12.277 9.930 4.520 1.00 92.94 88 ILE A O 1
ATOM 679 N N . ALA A 1 89 ? -10.860 8.225 4.180 1.00 91.06 89 ALA A N 1
ATOM 680 C CA . ALA A 1 89 ? -11.783 7.471 3.349 1.00 91.06 89 ALA A CA 1
ATOM 681 C C . ALA A 1 89 ? -12.928 6.909 4.199 1.00 91.06 89 ALA A C 1
ATOM 683 O O . ALA A 1 89 ? -12.741 6.510 5.352 1.00 91.06 89 ALA A O 1
ATOM 684 N N . LYS A 1 90 ? -14.124 6.842 3.601 1.00 92.88 90 LYS A N 1
ATOM 685 C CA . LYS A 1 90 ? -15.276 6.191 4.232 1.00 92.88 90 LYS A CA 1
ATOM 686 C C . LYS A 1 90 ? -14.930 4.747 4.580 1.00 92.88 90 LYS A C 1
ATOM 688 O O . LYS A 1 90 ? -14.154 4.101 3.880 1.00 92.88 90 LYS A O 1
ATOM 693 N N . GLU A 1 91 ? -15.522 4.248 5.657 1.00 93.50 91 GLU A N 1
ATOM 694 C CA . GLU A 1 91 ? -15.317 2.871 6.103 1.00 93.50 91 GLU A CA 1
ATOM 695 C C . GLU A 1 91 ? -15.652 1.846 5.020 1.00 93.50 91 GLU A C 1
ATOM 697 O O . GLU A 1 91 ? -14.806 1.005 4.743 1.00 93.50 91 GLU A O 1
ATOM 702 N N . SER A 1 92 ? -16.785 1.995 4.323 1.00 92.38 92 SER A N 1
ATOM 703 C CA . SER A 1 92 ? -17.142 1.119 3.196 1.00 92.38 92 SER A CA 1
ATOM 704 C C . SER A 1 92 ? -16.019 1.023 2.164 1.00 92.38 92 SER A C 1
ATOM 706 O O . SER A 1 92 ? -15.571 -0.059 1.823 1.00 92.38 92 SER A O 1
ATOM 708 N N . ILE A 1 93 ? -15.442 2.158 1.768 1.00 93.50 93 ILE A N 1
ATOM 709 C CA . ILE A 1 93 ? -14.345 2.183 0.794 1.00 93.50 93 ILE A CA 1
ATOM 710 C C . ILE A 1 93 ? -13.097 1.490 1.346 1.00 93.50 93 ILE A C 1
ATOM 712 O O . ILE A 1 93 ? -12.425 0.778 0.609 1.00 93.50 93 ILE A O 1
ATOM 716 N N . ARG A 1 94 ? -12.763 1.683 2.628 1.00 94.06 94 ARG A N 1
ATOM 717 C CA . ARG A 1 94 ? -11.608 1.014 3.252 1.00 94.06 94 ARG A CA 1
ATOM 718 C C . ARG A 1 94 ? -11.790 -0.502 3.322 1.00 94.06 94 ARG A C 1
ATOM 720 O O . ARG A 1 94 ? -10.797 -1.217 3.219 1.00 94.06 94 ARG A O 1
ATOM 727 N N . LEU A 1 95 ? -13.022 -0.966 3.512 1.00 94.75 95 LEU A N 1
ATOM 728 C CA . LEU A 1 95 ? -13.355 -2.384 3.598 1.00 94.75 95 LEU A CA 1
ATOM 729 C C . LEU A 1 95 ? -13.432 -3.044 2.219 1.00 94.75 95 LEU A C 1
ATOM 731 O O . LEU A 1 95 ? -12.912 -4.146 2.074 1.00 94.75 95 LEU A O 1
ATOM 735 N N . ASP A 1 96 ? -13.999 -2.362 1.223 1.00 95.06 96 ASP A N 1
ATOM 736 C CA . ASP A 1 96 ? -14.249 -2.917 -0.114 1.00 95.06 96 ASP A CA 1
ATOM 737 C C . ASP A 1 96 ? -13.008 -2.857 -1.013 1.00 95.06 96 ASP A C 1
ATOM 739 O O . ASP A 1 96 ? -12.714 -3.794 -1.754 1.00 95.06 96 ASP A O 1
ATOM 743 N N . LEU A 1 97 ? -12.227 -1.774 -0.925 1.00 94.94 97 LEU A N 1
ATOM 744 C CA . LEU A 1 97 ? -11.087 -1.534 -1.813 1.00 94.94 97 LEU A CA 1
ATOM 745 C C . LEU A 1 97 ? -10.046 -2.673 -1.825 1.00 94.94 97 LEU A C 1
ATOM 747 O O . LEU A 1 97 ? -9.580 -3.008 -2.912 1.00 94.94 97 LEU A O 1
ATOM 751 N N . PRO A 1 98 ? -9.661 -3.301 -0.695 1.00 95.81 98 PRO A N 1
ATOM 752 C CA . PRO A 1 98 ? -8.749 -4.442 -0.714 1.00 95.81 98 PRO A CA 1
ATOM 753 C C . PRO A 1 98 ? -9.268 -5.640 -1.517 1.00 95.81 98 PRO A C 1
ATOM 755 O O . PRO A 1 98 ? -8.446 -6.342 -2.101 1.00 95.81 98 PRO A O 1
ATOM 758 N N . TYR A 1 99 ? -10.583 -5.874 -1.546 1.00 94.94 99 TYR A N 1
ATOM 759 C CA . TYR A 1 99 ? -11.183 -6.943 -2.349 1.00 94.94 99 TYR A CA 1
ATOM 760 C C . TYR A 1 99 ? -11.250 -6.552 -3.820 1.00 94.94 99 TYR A C 1
ATOM 762 O O . TYR A 1 99 ? -10.978 -7.385 -4.673 1.00 94.94 99 TYR A O 1
ATOM 770 N N . GLU A 1 100 ? -11.503 -5.278 -4.130 1.00 94.25 100 GLU A N 1
ATOM 771 C CA . GLU A 1 100 ? -11.490 -4.863 -5.533 1.00 94.25 100 GLU A CA 1
ATOM 772 C C . GLU A 1 100 ? -10.105 -4.837 -6.150 1.00 94.25 100 GLU A C 1
ATOM 774 O O . GLU A 1 100 ? -9.949 -5.225 -7.301 1.00 94.25 100 GLU A O 1
ATOM 779 N N . ILE A 1 101 ? -9.069 -4.475 -5.393 1.00 93.50 101 ILE A N 1
ATOM 780 C CA . ILE A 1 101 ? -7.685 -4.586 -5.873 1.00 93.50 101 ILE A CA 1
ATOM 781 C C . ILE A 1 101 ? -7.378 -6.017 -6.346 1.00 93.50 101 ILE A C 1
ATOM 783 O O . ILE A 1 101 ? -6.664 -6.185 -7.332 1.00 93.50 101 ILE A O 1
ATOM 787 N N . GLN A 1 102 ? -7.948 -7.035 -5.693 1.00 90.69 102 GLN A N 1
ATOM 788 C CA . GLN A 1 102 ? -7.758 -8.439 -6.060 1.00 90.69 102 GLN A CA 1
ATOM 789 C C . GLN A 1 102 ? -8.313 -8.767 -7.453 1.00 90.69 102 GLN A C 1
ATOM 791 O O . GLN A 1 102 ? -7.765 -9.616 -8.153 1.00 90.69 102 GLN A O 1
ATOM 796 N N . ASN A 1 103 ? -9.373 -8.071 -7.865 1.00 90.75 103 ASN A N 1
ATOM 797 C CA . ASN A 1 103 ? -10.039 -8.272 -9.149 1.00 90.75 103 ASN A CA 1
ATOM 798 C C . ASN A 1 103 ? -9.308 -7.583 -10.316 1.00 90.75 103 ASN A C 1
ATOM 800 O O . ASN A 1 103 ? -9.661 -7.794 -11.476 1.00 90.75 103 ASN A O 1
ATOM 804 N N . HIS A 1 104 ? -8.272 -6.788 -10.033 1.00 87.56 104 HIS A N 1
ATOM 805 C CA . HIS A 1 104 ? -7.551 -5.986 -11.017 1.00 87.56 104 HIS A CA 1
ATOM 806 C C . HIS A 1 104 ? -6.103 -6.459 -11.194 1.00 87.56 104 HIS A C 1
ATOM 808 O O . HIS A 1 104 ? -5.162 -5.940 -10.588 1.00 87.56 104 HIS A O 1
ATOM 814 N N . SER A 1 105 ? -5.907 -7.443 -12.076 1.00 84.00 105 SER A N 1
ATOM 815 C CA . SER A 1 105 ? -4.578 -7.985 -12.397 1.00 84.00 105 SER A CA 1
ATOM 816 C C . SER A 1 105 ? -3.648 -6.975 -13.081 1.00 84.00 105 SER A C 1
ATOM 818 O O . SER A 1 105 ? -2.433 -7.137 -13.042 1.00 84.00 105 SER A O 1
ATOM 820 N N . ASP A 1 106 ? -4.202 -5.931 -13.699 1.00 87.69 106 ASP A N 1
ATOM 821 C CA . ASP A 1 106 ? -3.472 -4.853 -14.374 1.00 87.69 106 ASP A CA 1
ATOM 822 C C . ASP A 1 106 ? -2.771 -3.885 -13.407 1.00 87.69 106 ASP A C 1
ATOM 824 O O . ASP A 1 106 ? -1.954 -3.062 -13.826 1.00 87.69 106 ASP A O 1
ATOM 828 N N . LEU A 1 107 ? -3.063 -3.980 -12.107 1.00 92.56 107 LEU A N 1
ATOM 829 C CA . LEU A 1 107 ? -2.385 -3.194 -11.082 1.00 92.56 107 LEU A CA 1
ATOM 830 C C . LEU A 1 107 ? -0.977 -3.705 -10.787 1.00 92.56 107 LEU A C 1
ATOM 832 O O . LEU A 1 107 ? -0.132 -2.910 -10.368 1.00 92.56 107 LEU A O 1
ATOM 836 N N . ASP A 1 108 ? -0.715 -4.999 -10.974 1.00 91.75 108 ASP A N 1
ATOM 837 C CA . ASP A 1 108 ? 0.565 -5.602 -10.615 1.00 91.75 108 ASP A CA 1
ATOM 838 C C . ASP A 1 108 ? 1.581 -5.450 -11.743 1.00 91.75 108 ASP A C 1
ATOM 840 O O . ASP A 1 108 ? 1.270 -5.627 -12.917 1.00 91.75 108 ASP A O 1
ATOM 844 N N . ASN A 1 109 ? 2.825 -5.146 -11.386 1.00 93.62 109 ASN A N 1
ATOM 845 C CA . ASN A 1 109 ? 3.906 -5.042 -12.359 1.00 93.62 109 ASN A CA 1
ATOM 846 C C . ASN A 1 109 ? 5.259 -5.416 -11.727 1.00 93.62 109 ASN A C 1
ATOM 848 O O . ASN A 1 109 ? 5.402 -5.407 -10.495 1.00 93.62 109 ASN A O 1
ATOM 852 N N . PRO A 1 110 ? 6.282 -5.743 -12.541 1.00 95.00 110 PRO A N 1
ATOM 853 C CA . PRO A 1 110 ? 7.580 -6.194 -12.037 1.00 95.00 110 PRO A CA 1
ATOM 854 C C . PRO A 1 110 ? 8.268 -5.181 -11.113 1.00 95.00 110 PRO A C 1
ATOM 856 O O . PRO A 1 110 ? 8.904 -5.575 -10.135 1.00 95.00 110 PRO A O 1
ATOM 859 N N . VAL A 1 111 ? 8.098 -3.881 -11.372 1.00 96.50 111 VAL A N 1
ATOM 860 C CA . VAL A 1 111 ? 8.710 -2.806 -10.577 1.00 96.50 111 VAL A CA 1
ATOM 861 C C . VAL A 1 111 ? 8.105 -2.760 -9.173 1.00 96.50 111 VAL A C 1
ATOM 863 O O . VAL A 1 111 ? 8.838 -2.653 -8.190 1.00 96.50 111 VAL A O 1
ATOM 866 N N . LEU A 1 112 ? 6.783 -2.908 -9.042 1.00 96.31 112 LEU A N 1
ATOM 867 C CA . LEU A 1 112 ? 6.111 -2.986 -7.740 1.00 96.31 112 LEU A CA 1
ATOM 868 C C . LEU A 1 112 ? 6.547 -4.219 -6.948 1.00 96.31 112 LEU A C 1
ATOM 870 O O . LEU A 1 112 ? 6.771 -4.117 -5.742 1.00 96.31 112 LEU A O 1
ATOM 874 N N . ARG A 1 113 ? 6.717 -5.369 -7.612 1.00 95.75 113 ARG A N 1
ATOM 875 C CA . ARG A 1 113 ? 7.238 -6.593 -6.979 1.00 95.75 113 ARG A CA 1
ATOM 876 C C . ARG A 1 113 ? 8.678 -6.414 -6.502 1.00 95.75 113 ARG A C 1
ATOM 878 O O . ARG A 1 113 ? 9.012 -6.833 -5.395 1.00 95.75 113 ARG A O 1
ATOM 885 N N . TRP A 1 114 ? 9.522 -5.769 -7.304 1.00 95.50 114 TRP A N 1
ATOM 886 C CA . TRP A 1 114 ? 10.895 -5.450 -6.918 1.00 95.50 114 TRP A CA 1
ATOM 887 C C . TRP A 1 114 ? 10.936 -4.495 -5.718 1.00 95.50 114 TRP A C 1
ATOM 889 O O . TRP A 1 114 ? 11.601 -4.792 -4.726 1.00 95.50 114 TRP A O 1
ATOM 899 N N . LEU A 1 115 ? 10.151 -3.413 -5.743 1.00 95.50 115 LEU A N 1
ATOM 900 C CA . LEU A 1 115 ? 10.015 -2.493 -4.608 1.00 95.50 115 LEU A CA 1
ATOM 901 C C . LEU A 1 115 ? 9.513 -3.221 -3.358 1.00 95.50 115 LEU A C 1
ATOM 903 O O . LEU A 1 115 ? 10.032 -3.017 -2.266 1.00 95.50 115 LEU A O 1
ATOM 907 N N . ALA A 1 116 ? 8.525 -4.098 -3.503 1.00 95.25 116 ALA A N 1
ATOM 908 C CA . ALA A 1 116 ? 8.019 -4.890 -2.395 1.00 95.25 116 ALA A CA 1
ATOM 909 C C . ALA A 1 116 ? 9.123 -5.717 -1.732 1.00 95.25 116 ALA A C 1
ATOM 911 O O . ALA A 1 116 ? 9.239 -5.701 -0.510 1.00 95.25 116 ALA A O 1
ATOM 912 N N . ARG A 1 117 ? 9.977 -6.373 -2.523 1.00 94.19 117 ARG A N 1
ATOM 913 C CA . ARG A 1 117 ? 11.129 -7.104 -1.986 1.00 94.19 117 ARG A CA 1
ATOM 914 C C . ARG A 1 117 ? 12.094 -6.165 -1.264 1.00 94.19 117 ARG A C 1
ATOM 916 O O . ARG A 1 117 ? 12.435 -6.394 -0.111 1.00 94.19 117 ARG A O 1
ATOM 923 N N . GLN A 1 118 ? 12.445 -5.050 -1.895 1.00 92.38 118 GLN A N 1
ATOM 924 C CA . GLN A 1 118 ? 13.362 -4.057 -1.328 1.00 92.38 118 GLN A CA 1
ATOM 925 C C . GLN A 1 118 ? 12.895 -3.487 0.021 1.00 92.38 118 GLN A C 1
ATOM 927 O O . GLN A 1 118 ? 13.715 -3.269 0.902 1.00 92.38 118 GLN A O 1
ATOM 932 N N . TYR A 1 119 ? 11.595 -3.241 0.209 1.00 91.31 119 TYR A N 1
ATOM 933 C CA . TYR A 1 119 ? 11.085 -2.591 1.427 1.00 91.31 119 TYR A CA 1
ATOM 934 C C . TYR A 1 119 ? 10.487 -3.550 2.461 1.00 91.31 119 TYR A C 1
ATOM 936 O O . TYR A 1 119 ? 10.408 -3.188 3.633 1.00 91.31 119 TYR A O 1
ATOM 944 N N . PHE A 1 120 ? 10.055 -4.746 2.053 1.00 87.44 120 PHE A N 1
ATOM 945 C CA . PHE A 1 120 ? 9.349 -5.693 2.923 1.00 87.44 120 PHE A CA 1
ATOM 946 C C . PHE A 1 120 ? 10.053 -7.047 3.084 1.00 87.44 120 PHE A C 1
ATOM 948 O O . PHE A 1 120 ? 9.636 -7.815 3.946 1.00 87.44 120 PHE A O 1
ATOM 955 N N . SER A 1 121 ? 11.116 -7.351 2.324 1.00 80.38 121 SER A N 1
ATOM 956 C CA . SER A 1 121 ? 11.901 -8.588 2.501 1.00 80.38 121 SER A CA 1
ATOM 957 C C . SER A 1 121 ? 13.063 -8.460 3.489 1.00 80.38 121 SER A C 1
ATOM 959 O O . SER A 1 121 ? 13.756 -9.447 3.726 1.00 80.38 121 SER A O 1
ATOM 961 N N . PHE A 1 122 ? 13.265 -7.301 4.126 1.00 55.12 122 PHE A N 1
ATOM 962 C CA . PHE A 1 122 ? 14.259 -7.150 5.194 1.00 55.12 122 PHE A CA 1
ATOM 963 C C . PHE A 1 122 ? 13.771 -7.776 6.508 1.00 55.12 122 PHE A C 1
ATOM 965 O O . PHE A 1 122 ? 13.425 -7.093 7.468 1.00 55.12 122 PHE A O 1
ATOM 972 N N . ALA A 1 123 ? 13.772 -9.108 6.534 1.00 45.91 123 ALA A N 1
ATOM 973 C CA . ALA A 1 123 ? 13.823 -9.916 7.746 1.00 45.91 123 ALA A CA 1
ATOM 974 C C . ALA A 1 123 ? 15.270 -10.309 8.121 1.00 45.91 123 ALA A C 1
ATOM 976 O O . ALA A 1 123 ? 15.451 -11.135 9.005 1.00 45.91 123 ALA A O 1
ATOM 977 N N . LEU A 1 124 ? 16.305 -9.741 7.479 1.00 40.50 124 LEU A N 1
ATOM 978 C CA . LEU A 1 124 ? 17.710 -10.120 7.720 1.00 40.50 124 LEU A CA 1
ATOM 979 C C . LEU A 1 124 ? 18.686 -8.958 7.931 1.00 40.50 124 LEU A C 1
ATOM 981 O O . LEU A 1 124 ? 19.889 -9.150 7.828 1.00 40.50 124 LEU A O 1
ATOM 985 N N . TYR A 1 125 ? 18.197 -7.779 8.304 1.00 34.44 125 TYR A N 1
ATOM 986 C CA . TYR A 1 125 ? 19.047 -6.823 9.010 1.00 34.44 125 TYR A CA 1
ATOM 987 C C . TYR A 1 125 ? 18.252 -6.281 10.195 1.00 34.44 125 TYR A C 1
ATOM 989 O O . TYR A 1 125 ? 17.336 -5.476 9.994 1.00 34.44 125 TYR A O 1
ATOM 997 N N . PRO A 1 126 ? 18.547 -6.734 11.430 1.00 42.72 126 PRO A N 1
ATOM 998 C CA . PRO A 1 126 ? 18.259 -5.910 12.585 1.00 42.72 126 PRO A CA 1
ATOM 999 C C . PRO A 1 126 ? 18.920 -4.566 12.302 1.00 42.72 126 PRO A C 1
ATOM 1001 O O . PRO A 1 126 ? 20.102 -4.503 11.959 1.00 42.72 126 PRO A O 1
ATOM 1004 N N . GLU A 1 127 ? 18.144 -3.495 12.394 1.00 42.31 127 GLU A N 1
ATOM 1005 C CA . GLU A 1 127 ? 18.739 -2.187 12.597 1.00 42.31 127 GLU A CA 1
ATOM 1006 C C . GLU A 1 127 ? 19.733 -2.343 13.752 1.00 42.31 127 GLU A C 1
ATOM 1008 O O . GLU A 1 127 ? 19.354 -2.840 14.817 1.00 42.31 127 GLU A O 1
ATOM 1013 N N . ALA A 1 128 ? 21.009 -2.033 13.511 1.00 40.97 128 ALA A N 1
ATOM 1014 C CA . ALA A 1 128 ? 22.013 -2.058 14.561 1.00 40.97 128 ALA A CA 1
ATOM 1015 C C . ALA A 1 128 ? 21.459 -1.282 15.770 1.00 40.97 128 ALA A C 1
ATOM 1017 O O . ALA A 1 128 ? 20.887 -0.205 15.566 1.00 40.97 128 ALA A O 1
ATOM 1018 N N . PRO A 1 129 ? 21.575 -1.808 17.005 1.00 45.38 129 PRO A N 1
ATOM 1019 C CA . PRO A 1 129 ? 21.128 -1.092 18.187 1.00 45.38 129 PRO A CA 1
ATOM 1020 C C . PRO A 1 129 ? 21.749 0.303 18.180 1.00 45.38 129 PRO A C 1
ATOM 1022 O O . PRO A 1 129 ? 22.972 0.442 18.197 1.00 45.38 129 PRO A O 1
ATOM 1025 N N . GLN A 1 130 ? 20.909 1.337 18.117 1.00 46.22 130 GLN A N 1
ATOM 1026 C CA . GLN A 1 130 ? 21.337 2.693 18.430 1.00 46.22 130 GLN A CA 1
ATOM 1027 C C . GLN A 1 130 ? 21.943 2.627 19.833 1.00 46.22 130 GLN A C 1
ATOM 1029 O O . GLN A 1 130 ? 21.247 2.310 20.801 1.00 46.22 130 GLN A O 1
ATOM 1034 N N . ALA A 1 131 ? 23.259 2.821 19.913 1.00 37.53 131 ALA A N 1
ATOM 1035 C CA . ALA A 1 131 ? 23.984 2.811 21.168 1.00 37.53 131 ALA A CA 1
ATOM 1036 C C . ALA A 1 131 ? 23.328 3.817 22.132 1.00 37.53 131 ALA A C 1
ATOM 1038 O O . ALA A 1 131 ? 23.015 4.937 21.713 1.00 37.53 131 ALA A O 1
ATOM 1039 N N . PRO A 1 132 ? 23.119 3.458 23.409 1.00 40.03 132 PRO A N 1
ATOM 1040 C CA . PRO A 1 132 ? 22.732 4.428 24.416 1.00 40.03 132 PRO A CA 1
ATOM 1041 C C . PRO A 1 132 ? 23.830 5.489 24.488 1.00 40.03 132 PRO A C 1
ATOM 1043 O O . PRO A 1 132 ? 24.980 5.167 24.791 1.00 40.03 132 PRO A O 1
ATOM 1046 N N . LEU A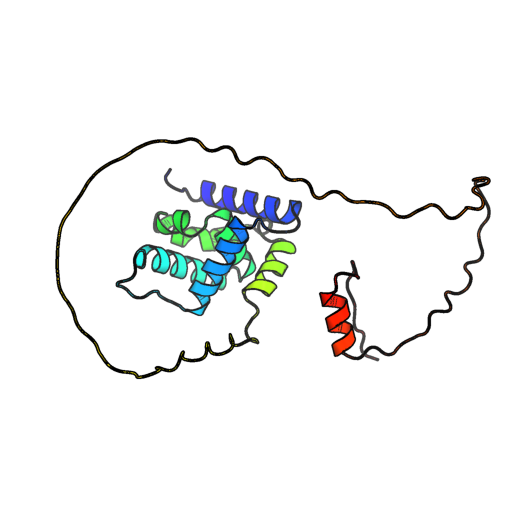 1 133 ? 23.492 6.747 24.206 1.00 39.94 133 LEU A N 1
ATOM 1047 C CA . LEU A 1 133 ? 24.342 7.865 24.593 1.00 39.94 133 LEU A CA 1
ATOM 1048 C C . LEU A 1 133 ? 24.416 7.848 26.120 1.00 39.94 133 LEU A C 1
ATOM 1050 O O . LEU A 1 133 ? 23.461 8.201 26.812 1.00 39.94 133 LEU A O 1
ATOM 1054 N N . GLN A 1 134 ? 25.533 7.328 26.626 1.00 39.81 134 GLN A N 1
ATOM 1055 C CA . GLN A 1 134 ? 25.847 7.312 28.039 1.00 39.81 134 GLN A CA 1
ATOM 1056 C C . GLN A 1 134 ? 25.927 8.740 28.566 1.00 39.81 134 GLN A C 1
ATOM 1058 O O . GLN A 1 134 ? 26.544 9.626 27.974 1.00 39.81 134 GLN A O 1
ATOM 1063 N N . ALA A 1 135 ? 25.289 8.899 29.718 1.00 39.44 135 ALA A N 1
ATOM 1064 C CA . ALA A 1 135 ? 25.399 10.031 30.603 1.00 39.44 135 ALA A CA 1
ATOM 1065 C C . ALA A 1 135 ? 26.868 10.289 30.970 1.00 39.44 135 ALA A C 1
ATOM 1067 O O . ALA A 1 135 ? 27.542 9.420 31.522 1.00 39.44 135 ALA A O 1
ATOM 1068 N N . GLY A 1 136 ? 27.332 11.503 30.682 1.00 37.19 136 GLY A N 1
ATOM 1069 C CA . GLY A 1 136 ? 28.444 12.128 31.382 1.00 37.19 136 GLY A CA 1
ATOM 1070 C C . GLY A 1 136 ? 27.872 13.018 32.478 1.00 37.19 136 GLY A C 1
ATOM 1071 O O . GLY A 1 136 ? 27.306 14.069 32.189 1.00 37.19 136 GLY A O 1
ATOM 1072 N N . ASP A 1 137 ? 27.976 12.533 33.708 1.00 34.06 137 ASP A N 1
ATOM 1073 C CA . ASP A 1 137 ? 27.787 13.266 34.958 1.00 34.06 137 ASP A CA 1
ATOM 1074 C C . ASP A 1 137 ? 28.845 14.380 35.104 1.00 34.06 137 ASP A C 1
ATOM 1076 O O . ASP A 1 137 ? 29.976 14.227 34.636 1.00 34.06 137 ASP A O 1
ATOM 1080 N N . GLY A 1 138 ? 28.481 15.502 35.736 1.00 33.59 138 GLY A N 1
ATOM 1081 C CA . GLY A 1 138 ? 29.385 16.644 35.920 1.00 33.59 138 GLY A CA 1
ATOM 1082 C C . GLY A 1 138 ? 28.736 17.997 36.249 1.00 33.59 138 GLY A C 1
ATOM 1083 O O . GLY A 1 138 ? 28.923 18.959 35.517 1.00 33.59 138 GLY A O 1
ATOM 1084 N N . THR A 1 139 ? 27.981 18.055 37.347 1.00 34.84 139 THR A N 1
ATOM 1085 C CA . THR A 1 139 ? 27.920 19.142 38.355 1.00 34.84 139 THR A CA 1
ATOM 1086 C C . THR A 1 139 ? 27.900 20.638 37.940 1.00 34.84 139 THR A C 1
ATOM 1088 O O . THR A 1 139 ? 28.924 21.243 37.655 1.00 34.84 139 THR A O 1
ATOM 1091 N N . VAL A 1 140 ? 26.707 21.238 38.108 1.00 35.34 140 VAL A N 1
ATOM 1092 C CA . VAL A 1 140 ? 26.350 22.510 38.802 1.00 35.34 140 VAL A CA 1
ATOM 1093 C C . VAL A 1 140 ? 27.171 23.794 38.549 1.00 35.34 140 VAL A C 1
ATOM 1095 O O . VAL A 1 140 ? 28.277 23.935 39.054 1.00 35.34 140 VAL A O 1
ATOM 1098 N N . HIS A 1 141 ? 26.508 24.829 38.005 1.00 33.78 141 HIS A N 1
ATOM 1099 C CA . HIS A 1 141 ? 26.427 26.157 38.646 1.00 33.78 141 HIS A CA 1
ATOM 1100 C C . HIS A 1 141 ? 25.207 26.968 38.156 1.00 33.78 141 HIS A C 1
ATOM 1102 O O . HIS A 1 141 ? 24.888 26.999 36.972 1.00 33.78 141 HIS A O 1
ATOM 1108 N N . GLN A 1 142 ? 24.517 27.579 39.126 1.00 32.66 142 GLN A N 1
ATOM 1109 C CA . GLN A 1 142 ? 23.371 28.496 39.018 1.00 32.66 142 GLN A CA 1
ATOM 1110 C C . GLN A 1 142 ? 23.691 29.775 38.221 1.00 32.66 142 GLN A C 1
ATOM 1112 O O . GLN A 1 142 ? 24.850 30.175 38.190 1.00 32.66 142 GLN A O 1
ATOM 1117 N N . VAL A 1 143 ? 22.661 30.461 37.693 1.00 31.48 143 VAL A N 1
ATOM 1118 C CA . VAL A 1 143 ? 22.173 31.796 38.145 1.00 31.48 143 VAL A CA 1
ATOM 1119 C C . VAL A 1 143 ? 21.038 32.315 37.220 1.00 31.48 143 VAL A C 1
ATOM 1121 O O . VAL A 1 143 ? 21.183 32.273 36.004 1.00 31.48 143 VAL A O 1
ATOM 1124 N N . SER A 1 144 ? 19.943 32.761 37.868 1.00 31.80 144 SER A N 1
ATOM 1125 C CA . SER A 1 144 ? 18.907 33.795 37.578 1.00 31.80 144 SER A CA 1
ATOM 1126 C C . SER A 1 144 ? 18.365 34.041 36.153 1.00 31.80 144 SER A C 1
ATOM 1128 O O . SER A 1 144 ? 19.125 34.172 35.206 1.00 31.80 144 SER A O 1
ATOM 1130 N N . GLU A 1 145 ? 17.030 33.973 35.959 1.00 32.91 145 GLU A N 1
ATOM 1131 C CA . GLU A 1 145 ? 16.039 35.100 35.904 1.00 32.91 145 GLU A CA 1
ATOM 1132 C C . GLU A 1 145 ? 16.254 36.037 34.693 1.00 32.91 145 GLU A C 1
ATOM 1134 O O . GLU A 1 145 ? 17.385 36.380 34.391 1.00 32.91 145 GLU A O 1
ATOM 1139 N N . THR A 1 146 ? 15.294 36.560 33.927 1.00 29.14 146 THR A N 1
ATOM 1140 C CA . THR A 1 146 ? 13.818 36.609 33.842 1.00 29.14 146 THR A CA 1
ATOM 1141 C C . THR A 1 146 ? 13.497 37.307 32.487 1.00 29.14 146 THR A C 1
ATOM 1143 O O . THR A 1 146 ? 14.402 37.846 31.854 1.00 29.14 146 THR A O 1
ATOM 1146 N N . HIS A 1 147 ? 12.210 37.373 32.107 1.00 32.31 147 HIS A N 1
ATOM 1147 C CA . HIS A 1 147 ? 11.559 38.326 31.169 1.00 32.31 147 HIS A CA 1
ATOM 1148 C C . HIS A 1 147 ? 11.159 37.882 29.740 1.00 32.31 147 HIS A C 1
ATOM 1150 O O . HIS A 1 147 ? 11.971 37.726 28.835 1.00 32.31 147 HIS A O 1
ATOM 1156 N N . ASP A 1 148 ? 9.830 37.760 29.608 1.00 28.92 148 ASP A N 1
ATOM 1157 C CA . ASP A 1 148 ? 8.914 38.413 28.652 1.00 28.92 148 ASP A CA 1
ATOM 1158 C C . ASP A 1 148 ? 8.981 38.176 27.126 1.00 28.92 148 ASP A C 1
ATOM 1160 O O . ASP A 1 148 ? 9.847 38.647 26.402 1.00 28.92 148 ASP A O 1
ATOM 1164 N N . ALA A 1 149 ? 7.936 37.479 26.661 1.00 30.05 149 ALA A N 1
ATOM 1165 C CA . ALA A 1 149 ? 6.856 37.957 25.782 1.00 30.05 149 ALA A CA 1
ATOM 1166 C C . ALA A 1 149 ? 7.146 38.802 24.508 1.00 30.05 149 ALA A C 1
ATOM 1168 O O . ALA A 1 149 ? 7.475 39.978 24.571 1.00 30.05 149 ALA A O 1
ATOM 1169 N N . LEU A 1 150 ? 6.742 38.188 23.381 1.00 33.12 150 LEU A N 1
ATOM 1170 C CA . LEU A 1 150 ? 5.902 38.702 22.275 1.00 33.12 150 LEU A CA 1
ATOM 1171 C C . LEU A 1 150 ? 6.411 39.773 21.270 1.00 33.12 150 LEU A C 1
ATOM 1173 O O . LEU A 1 150 ? 6.785 40.884 21.610 1.00 33.12 150 LEU A O 1
ATOM 1177 N N . GLU A 1 151 ? 6.177 39.400 20.000 1.00 31.06 151 GLU A N 1
ATOM 1178 C CA . GLU A 1 151 ? 5.788 40.195 18.816 1.00 31.06 151 GLU A CA 1
ATOM 1179 C C . GLU A 1 151 ? 6.796 40.608 17.721 1.00 31.06 151 GLU A C 1
ATOM 1181 O O . GLU A 1 151 ? 7.776 41.303 17.948 1.00 31.06 151 GLU A O 1
ATOM 1186 N N . HIS A 1 152 ? 6.362 40.255 16.492 1.00 30.84 152 HIS A N 1
ATOM 1187 C CA . HIS A 1 152 ? 6.516 40.934 15.192 1.00 30.84 152 HIS A CA 1
ATOM 1188 C C . HIS A 1 152 ? 7.926 41.080 14.578 1.00 30.84 152 HIS A C 1
ATOM 1190 O O . HIS A 1 152 ? 8.922 41.206 15.263 1.00 30.84 152 HIS A O 1
ATOM 1196 N N . GLN A 1 153 ? 8.149 41.192 13.266 1.00 29.73 153 GLN A N 1
ATOM 1197 C CA . GLN A 1 153 ? 7.490 40.841 12.002 1.00 29.73 153 GLN A CA 1
ATOM 1198 C C . GLN A 1 153 ? 8.376 41.482 10.894 1.00 29.73 153 GLN A C 1
ATOM 1200 O O . GLN A 1 153 ? 8.896 42.572 11.086 1.00 29.73 153 GLN A O 1
ATOM 1205 N N . GLU A 1 154 ? 8.456 40.829 9.726 1.00 32.34 154 GLU A N 1
ATOM 1206 C CA . GLU A 1 154 ? 8.808 41.360 8.385 1.00 32.34 154 GLU A CA 1
ATOM 1207 C C . GLU A 1 154 ? 10.265 41.735 7.991 1.00 32.34 154 GLU A C 1
ATOM 1209 O O . GLU A 1 154 ? 10.907 42.618 8.543 1.00 32.34 154 GLU A O 1
ATOM 1214 N N . ARG A 1 155 ? 10.610 41.178 6.812 1.00 28.08 155 ARG A N 1
ATOM 1215 C CA . ARG A 1 155 ? 11.330 41.751 5.647 1.00 28.08 155 ARG A CA 1
ATOM 1216 C C . ARG A 1 155 ? 12.863 41.796 5.583 1.00 28.08 155 ARG A C 1
ATOM 1218 O O . ARG A 1 155 ? 13.546 42.406 6.389 1.00 28.08 155 ARG A O 1
ATOM 1225 N N . GLY A 1 156 ? 13.349 41.300 4.436 1.00 28.27 156 GLY A N 1
ATOM 1226 C CA . GLY A 1 156 ? 14.656 41.618 3.842 1.00 28.27 156 GLY A CA 1
ATOM 1227 C C . GLY A 1 156 ? 15.271 40.419 3.114 1.00 28.27 156 GLY A C 1
ATOM 1228 O O . GLY A 1 156 ? 16.078 39.702 3.682 1.00 28.27 156 GLY A O 1
ATOM 1229 N N . GLN A 1 157 ? 14.755 40.017 1.946 1.00 32.34 157 GLN A N 1
ATOM 1230 C CA . GLN A 1 157 ? 15.454 40.180 0.656 1.00 32.34 157 GLN A CA 1
ATOM 1231 C C . GLN A 1 157 ? 16.987 40.035 0.732 1.00 32.34 157 GLN A C 1
ATOM 1233 O O . GLN A 1 157 ? 17.692 40.971 1.089 1.00 32.34 157 GLN A O 1
ATOM 1238 N N . GLY A 1 158 ? 17.496 38.875 0.310 1.00 28.45 158 GLY A N 1
ATOM 1239 C CA . GLY A 1 158 ? 18.924 38.620 0.136 1.00 28.45 158 GLY A CA 1
ATOM 1240 C C . GLY A 1 158 ? 19.144 37.517 -0.895 1.00 28.45 158 GLY A C 1
ATOM 1241 O O . GLY A 1 158 ? 18.903 36.343 -0.643 1.00 28.45 158 GLY A O 1
ATOM 1242 N N . SER A 1 159 ? 19.533 37.935 -2.090 1.00 30.44 159 SER A N 1
ATOM 1243 C CA . SER A 1 159 ? 19.867 37.165 -3.288 1.00 30.44 159 SER A CA 1
ATOM 1244 C C . SER A 1 159 ? 21.023 36.177 -3.086 1.00 30.44 159 SER A C 1
ATOM 1246 O O . SER A 1 159 ? 22.128 36.593 -2.745 1.00 30.44 159 SER A O 1
ATOM 1248 N N . TYR A 1 160 ? 20.813 34.894 -3.397 1.00 34.06 160 TYR A N 1
ATOM 1249 C CA . TYR A 1 160 ? 21.897 33.914 -3.522 1.00 34.06 160 TYR A CA 1
ATOM 1250 C C . TYR A 1 160 ? 22.370 33.851 -4.975 1.00 34.06 160 TYR A C 1
ATOM 1252 O O . TYR A 1 160 ? 21.654 33.375 -5.857 1.00 34.06 160 TYR A O 1
ATOM 1260 N N . GLN A 1 161 ? 23.575 34.371 -5.219 1.00 35.16 161 GLN A N 1
ATOM 1261 C CA . GLN A 1 161 ? 24.289 34.191 -6.477 1.00 35.16 161 GLN A CA 1
ATOM 1262 C C . GLN A 1 161 ? 24.857 32.772 -6.577 1.00 35.16 161 GLN A C 1
ATOM 1264 O O . GLN A 1 161 ? 25.382 32.205 -5.621 1.00 35.16 161 GLN A O 1
ATOM 1269 N N . ILE A 1 162 ? 24.738 32.236 -7.786 1.00 33.72 162 ILE A N 1
ATOM 1270 C CA . ILE A 1 162 ? 25.299 30.982 -8.271 1.00 33.72 162 ILE A CA 1
ATOM 1271 C C . ILE A 1 162 ? 26.826 31.111 -8.304 1.00 33.72 162 ILE A C 1
ATOM 1273 O O . ILE A 1 162 ? 27.353 31.933 -9.050 1.00 33.72 162 ILE A O 1
ATOM 1277 N N . VAL A 1 163 ? 27.538 30.273 -7.550 1.00 32.50 163 VAL A N 1
ATOM 1278 C CA . VAL A 1 163 ? 28.984 30.077 -7.724 1.00 32.50 163 VAL A CA 1
ATOM 1279 C C . VAL A 1 163 ? 29.186 28.753 -8.454 1.00 32.50 163 VAL A C 1
ATOM 1281 O O . VAL A 1 163 ? 28.955 27.679 -7.902 1.00 32.50 163 VAL A O 1
ATOM 1284 N N . GLN A 1 164 ? 29.565 28.845 -9.729 1.00 40.06 164 GLN A N 1
ATOM 1285 C CA . GLN A 1 164 ? 30.000 27.710 -10.542 1.00 40.06 164 GLN A CA 1
ATOM 1286 C C . GLN A 1 164 ? 31.442 27.328 -10.161 1.00 40.06 164 GLN A C 1
ATOM 1288 O O . GLN A 1 164 ? 32.278 28.226 -10.027 1.00 40.06 164 GLN A O 1
ATOM 1293 N N . PRO A 1 165 ? 31.783 26.036 -10.027 1.00 33.97 165 PRO A N 1
ATOM 1294 C CA . PRO A 1 165 ? 33.172 25.620 -9.905 1.00 33.97 165 PRO A CA 1
ATOM 1295 C C . PRO A 1 165 ? 33.876 25.663 -11.270 1.00 33.97 165 PRO A C 1
ATOM 1297 O O . PRO A 1 165 ? 33.463 25.029 -12.240 1.00 33.97 165 PRO A O 1
ATOM 1300 N N . ILE A 1 166 ? 34.962 26.431 -11.312 1.00 33.22 166 ILE A N 1
ATOM 1301 C CA . ILE A 1 166 ? 35.894 26.588 -12.431 1.00 33.22 166 ILE A CA 1
ATOM 1302 C C . ILE A 1 166 ? 36.654 25.269 -12.625 1.00 33.22 166 ILE A C 1
ATOM 1304 O O . ILE A 1 166 ? 37.479 24.900 -11.791 1.00 33.22 166 ILE A O 1
ATOM 1308 N N . PHE A 1 167 ? 36.397 24.564 -13.729 1.00 33.09 167 PHE A N 1
ATOM 1309 C CA . PHE A 1 167 ? 37.185 23.403 -14.148 1.00 33.09 167 PHE A CA 1
ATOM 1310 C C . PHE A 1 167 ? 38.294 23.862 -15.104 1.00 33.09 167 PHE A C 1
ATOM 1312 O O . PHE A 1 167 ? 38.028 24.469 -16.141 1.00 33.09 167 PHE A O 1
ATOM 1319 N N . ARG A 1 168 ? 39.550 23.596 -14.734 1.00 35.72 168 ARG A N 1
ATOM 1320 C CA . ARG A 1 168 ? 40.758 23.928 -15.501 1.00 35.72 168 ARG A CA 1
ATOM 1321 C C . ARG A 1 168 ? 41.276 22.637 -16.158 1.00 35.72 168 ARG A C 1
ATOM 1323 O O . ARG A 1 168 ? 41.577 21.704 -15.417 1.00 35.72 168 ARG A O 1
ATOM 1330 N N . PRO A 1 169 ? 41.377 22.538 -17.494 1.00 38.38 169 PRO A N 1
ATOM 1331 C CA . PRO A 1 169 ? 41.905 21.341 -18.147 1.00 38.38 169 PRO A CA 1
ATOM 1332 C C . PRO A 1 169 ? 43.443 21.376 -18.226 1.00 38.38 169 PRO A C 1
ATOM 1334 O O . PRO A 1 169 ? 44.005 22.443 -18.497 1.00 38.38 169 PRO A O 1
ATOM 1337 N N . PRO A 1 170 ? 44.149 20.246 -18.033 1.00 36.34 170 PRO A N 1
ATOM 1338 C CA . PRO A 1 170 ? 45.524 20.105 -18.483 1.00 36.34 170 PRO A CA 1
ATOM 1339 C C . PRO A 1 170 ? 45.595 19.652 -19.951 1.00 36.34 170 PRO A C 1
ATOM 1341 O O . PRO A 1 170 ? 44.620 19.210 -20.555 1.00 36.34 170 PRO A O 1
ATOM 1344 N N . ALA A 1 171 ? 46.782 19.858 -20.508 1.00 33.22 171 ALA A N 1
ATOM 1345 C CA . ALA A 1 171 ? 47.097 19.995 -21.917 1.00 33.22 171 ALA A CA 1
ATOM 1346 C C . ALA A 1 171 ? 47.040 18.714 -22.772 1.00 33.22 171 ALA A C 1
ATOM 1348 O O . ALA A 1 171 ? 47.216 17.592 -22.310 1.00 33.22 171 ALA A O 1
ATOM 1349 N N . VAL A 1 172 ? 46.864 18.993 -24.064 1.00 37.53 172 VAL A N 1
ATOM 1350 C CA . VAL A 1 172 ? 47.021 18.175 -25.272 1.00 37.53 172 VAL A CA 1
ATOM 1351 C C . VAL A 1 172 ? 48.295 17.320 -25.274 1.00 37.53 172 VAL A C 1
ATOM 1353 O O . VAL A 1 172 ? 49.391 17.862 -25.144 1.00 37.53 172 VAL A O 1
ATOM 1356 N N . VAL A 1 173 ? 48.149 16.023 -25.576 1.00 36.50 173 VAL A N 1
ATOM 1357 C CA . VAL A 1 173 ? 49.177 15.197 -26.233 1.00 36.50 173 VAL A CA 1
ATOM 1358 C C . VAL A 1 173 ? 48.501 14.341 -27.318 1.00 36.50 173 VAL A C 1
ATOM 1360 O O . VAL A 1 173 ? 47.815 13.370 -27.033 1.00 36.50 173 VAL A O 1
ATOM 1363 N N . THR A 1 174 ? 48.654 14.825 -28.551 1.00 33.12 174 THR A N 1
ATOM 1364 C CA . THR A 1 174 ? 48.909 14.130 -29.829 1.00 33.12 174 THR A CA 1
ATOM 1365 C C . THR A 1 174 ? 48.187 12.809 -30.168 1.00 33.12 174 THR A C 1
ATOM 1367 O O . THR A 1 174 ? 48.469 11.758 -29.603 1.00 33.12 174 THR A O 1
ATOM 1370 N N . SER A 1 175 ? 47.344 12.878 -31.208 1.00 41.34 175 SER A N 1
ATOM 1371 C CA . SER A 1 175 ? 46.744 11.774 -31.986 1.00 41.34 175 SER A CA 1
ATOM 1372 C C . SER A 1 175 ? 47.784 10.903 -32.720 1.00 41.34 175 SER A C 1
ATOM 1374 O O . SER A 1 175 ? 48.921 11.338 -32.914 1.00 41.34 175 SER A O 1
ATOM 1376 N N . PRO A 1 176 ? 47.397 9.702 -33.188 1.00 44.84 176 PRO A N 1
ATOM 1377 C CA . PRO A 1 176 ? 46.943 9.527 -34.585 1.00 44.84 176 PRO A CA 1
ATOM 1378 C C . PRO A 1 176 ? 45.740 8.554 -34.650 1.00 44.84 176 PRO A C 1
ATOM 1380 O O . PRO A 1 176 ? 45.465 7.856 -33.686 1.00 44.84 176 PRO A O 1
ATOM 1383 N N . ASP A 1 177 ? 44.939 8.369 -35.690 1.00 29.31 177 ASP A N 1
ATOM 1384 C CA . ASP A 1 177 ? 44.671 8.953 -37.004 1.00 29.31 177 ASP A CA 1
ATOM 1385 C C . ASP A 1 177 ? 43.316 8.310 -37.382 1.00 29.31 177 ASP A C 1
ATOM 1387 O O . ASP A 1 177 ? 43.132 7.101 -37.215 1.00 29.31 177 ASP A O 1
ATOM 1391 N N . LEU A 1 178 ? 42.328 9.114 -37.778 1.00 36.28 178 LEU A N 1
ATOM 1392 C CA . LEU A 1 178 ? 40.978 8.652 -38.098 1.00 36.28 178 LEU A CA 1
ATOM 1393 C C . LEU A 1 178 ? 40.842 8.622 -39.621 1.00 36.28 178 LEU A C 1
ATOM 1395 O O . LEU A 1 178 ? 40.450 9.612 -40.235 1.00 36.28 178 LEU A O 1
ATOM 1399 N N . SER A 1 179 ? 41.151 7.477 -40.224 1.00 35.50 179 SER A N 1
ATOM 1400 C CA . SER A 1 179 ? 40.962 7.257 -41.656 1.00 35.50 179 SER A CA 1
ATOM 1401 C C . SER A 1 179 ? 39.999 6.096 -41.919 1.00 35.50 179 SER A C 1
ATOM 1403 O O . SER A 1 179 ? 40.331 4.931 -41.735 1.00 35.50 179 SER A O 1
ATOM 1405 N N . THR A 1 180 ? 38.837 6.463 -42.469 1.00 32.84 180 THR A N 1
ATOM 1406 C CA . THR A 1 180 ? 38.024 5.676 -43.415 1.00 32.84 180 THR A CA 1
ATOM 1407 C C . THR A 1 180 ? 37.110 4.578 -42.849 1.00 32.84 180 THR A C 1
ATOM 1409 O O . THR A 1 180 ? 37.488 3.422 -42.693 1.00 32.84 180 THR A O 1
ATOM 1412 N N . PHE A 1 181 ? 35.824 4.919 -42.707 1.00 31.34 181 PHE A N 1
ATOM 1413 C CA . PHE A 1 181 ? 34.724 3.952 -42.773 1.00 31.34 181 PHE A CA 1
ATOM 1414 C C . PHE A 1 181 ? 34.610 3.395 -44.206 1.00 31.34 181 PHE A C 1
ATOM 1416 O O . PHE A 1 181 ? 34.349 4.149 -45.144 1.00 31.34 181 PHE A O 1
ATOM 1423 N N . GLN A 1 182 ? 34.747 2.075 -44.363 1.00 33.53 182 GLN A N 1
ATOM 1424 C CA . GLN A 1 182 ? 34.206 1.318 -45.498 1.00 33.53 182 GLN A CA 1
ATOM 1425 C C . GLN A 1 182 ? 33.221 0.258 -44.976 1.00 33.53 182 GLN A C 1
ATOM 1427 O O . GLN A 1 182 ? 33.517 -0.396 -43.974 1.00 33.53 182 GLN A O 1
ATOM 1432 N N . PRO A 1 183 ? 32.063 0.054 -45.629 1.00 40.38 183 PRO A N 1
ATOM 1433 C CA . PRO A 1 183 ? 31.141 -1.014 -45.283 1.00 40.38 183 PRO A CA 1
ATOM 1434 C C . PRO A 1 183 ? 31.591 -2.321 -45.949 1.00 40.38 183 PRO A C 1
ATOM 1436 O O . PRO A 1 183 ? 31.774 -2.381 -47.163 1.00 40.38 183 PRO A O 1
ATOM 1439 N N . GLY A 1 184 ? 31.721 -3.379 -45.150 1.00 39.47 184 GLY A N 1
ATOM 1440 C CA . GLY A 1 184 ? 31.895 -4.749 -45.632 1.00 39.47 184 GLY A CA 1
ATOM 1441 C C . GLY A 1 184 ? 33.311 -5.297 -45.485 1.00 39.47 184 GLY A C 1
ATOM 1442 O O . GLY A 1 184 ? 34.130 -5.166 -46.388 1.00 39.47 184 GLY A O 1
ATOM 1443 N N . LYS A 1 185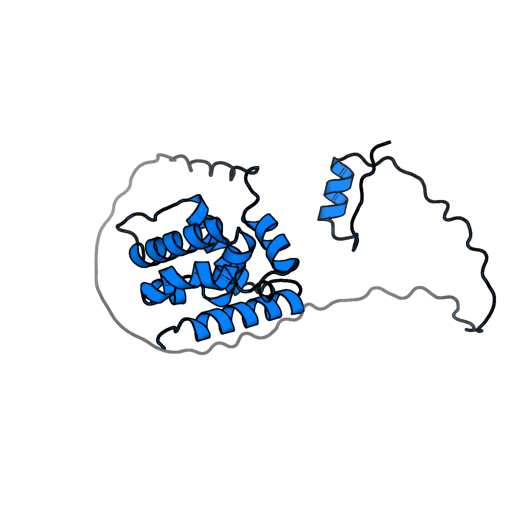 ? 33.552 -5.989 -44.366 1.00 32.03 185 LYS A N 1
ATOM 1444 C CA . LYS A 1 185 ? 34.339 -7.229 -44.270 1.00 32.03 185 LYS A CA 1
ATOM 1445 C C . LYS A 1 185 ? 34.112 -7.838 -42.887 1.00 32.03 185 LYS A C 1
ATOM 1447 O O . LYS A 1 185 ? 34.261 -7.167 -41.874 1.00 32.03 185 LYS A O 1
ATOM 1452 N N . GLN A 1 186 ? 33.694 -9.098 -42.891 1.00 49.09 186 GLN A N 1
ATOM 1453 C CA . GLN A 1 186 ? 33.531 -9.962 -41.730 1.00 49.09 186 GLN A CA 1
ATOM 1454 C C . GLN A 1 186 ? 34.882 -10.028 -41.008 1.00 49.09 186 GLN A C 1
ATOM 1456 O O . GLN A 1 186 ? 35.829 -10.609 -41.535 1.00 49.09 186 GLN A O 1
ATOM 1461 N N . GLN A 1 187 ? 34.997 -9.326 -39.881 1.00 38.00 187 GLN A N 1
ATOM 1462 C CA . GLN A 1 187 ? 36.173 -9.399 -39.027 1.00 38.00 187 GLN A CA 1
ATOM 1463 C C . GLN A 1 187 ? 36.040 -10.650 -38.172 1.00 38.00 187 GLN A C 1
ATOM 1465 O O . GLN A 1 187 ? 35.078 -10.808 -37.420 1.00 38.00 187 GLN A O 1
ATOM 1470 N N . ASP A 1 188 ? 36.999 -11.543 -38.388 1.00 39.91 188 ASP A N 1
ATOM 1471 C CA . ASP A 1 188 ? 37.380 -12.622 -37.493 1.00 39.91 188 ASP A CA 1
ATOM 1472 C C . ASP A 1 188 ? 37.391 -12.067 -36.067 1.00 39.91 188 ASP A C 1
ATOM 1474 O O . ASP A 1 188 ? 38.080 -11.086 -35.774 1.00 39.91 188 ASP A O 1
ATOM 1478 N N . ILE A 1 189 ? 36.532 -12.617 -35.216 1.00 45.16 189 ILE A N 1
ATOM 1479 C CA . ILE A 1 189 ? 36.496 -12.246 -33.811 1.00 45.16 189 ILE A CA 1
ATOM 1480 C C . ILE A 1 189 ? 37.714 -12.948 -33.228 1.00 45.16 189 ILE A C 1
ATOM 1482 O O . ILE A 1 189 ? 37.680 -14.165 -33.044 1.00 45.16 189 ILE A O 1
ATOM 1486 N N . ASP A 1 190 ? 38.792 -12.199 -32.988 1.00 46.97 190 ASP A N 1
ATOM 1487 C CA . ASP A 1 190 ? 39.849 -12.648 -32.086 1.00 46.97 190 ASP A CA 1
ATOM 1488 C C . ASP A 1 190 ? 39.156 -13.267 -30.864 1.00 46.97 190 ASP A C 1
ATOM 1490 O O . ASP A 1 190 ? 38.269 -12.619 -30.285 1.00 46.97 190 ASP A O 1
ATOM 1494 N N . PRO A 1 191 ? 39.458 -14.526 -30.495 1.00 50.97 191 PRO A N 1
ATOM 1495 C CA . PRO A 1 191 ? 38.834 -15.119 -29.331 1.00 50.97 191 PRO A CA 1
ATOM 1496 C C . PRO A 1 191 ? 39.174 -14.199 -28.167 1.00 50.97 191 PRO A C 1
ATOM 1498 O O . PRO A 1 191 ? 40.356 -13.982 -27.892 1.00 50.97 191 PRO A O 1
ATOM 1501 N N . LEU A 1 192 ? 38.142 -13.608 -27.545 1.00 53.38 192 LEU A N 1
ATOM 1502 C CA . LEU A 1 192 ? 38.281 -12.828 -26.322 1.00 53.38 192 LEU A CA 1
ATOM 1503 C C . LEU A 1 192 ? 39.095 -13.686 -25.358 1.00 53.38 192 LEU A C 1
ATOM 1505 O O . LEU A 1 192 ? 38.576 -14.602 -24.724 1.00 53.38 192 LEU A O 1
ATOM 1509 N N . THR A 1 193 ? 40.391 -13.407 -25.299 1.00 53.31 193 THR A N 1
ATOM 1510 C CA . THR A 1 193 ? 41.303 -14.015 -24.348 1.00 53.31 193 THR A CA 1
ATOM 1511 C C . THR A 1 193 ? 41.055 -13.241 -23.068 1.00 53.31 193 THR A C 1
ATOM 1513 O O . THR A 1 193 ? 41.736 -12.270 -22.760 1.00 53.31 193 THR A O 1
ATOM 1516 N N . GLY A 1 194 ? 39.936 -13.567 -22.428 1.00 60.22 194 GLY A N 1
ATOM 1517 C CA . GLY A 1 194 ? 39.596 -13.090 -21.106 1.00 60.22 194 GLY A CA 1
ATOM 1518 C C . GLY A 1 194 ? 40.162 -14.073 -20.102 1.00 60.22 194 GLY A C 1
ATOM 1519 O O . GLY A 1 194 ? 39.924 -15.277 -20.210 1.00 60.22 194 GLY A O 1
ATOM 1520 N N . ASP A 1 195 ? 40.903 -13.560 -19.132 1.00 66.50 195 ASP A N 1
ATOM 1521 C CA . ASP A 1 195 ? 41.267 -14.343 -17.964 1.00 66.50 195 ASP A CA 1
ATOM 1522 C C . ASP A 1 195 ? 39.975 -14.766 -17.242 1.00 66.50 195 ASP A C 1
ATOM 1524 O O . ASP A 1 195 ? 39.122 -13.940 -16.904 1.00 66.50 195 ASP A O 1
ATOM 1528 N N . VAL A 1 196 ? 39.795 -16.077 -17.061 1.00 64.44 196 VAL A N 1
ATOM 1529 C CA . VAL A 1 196 ? 38.657 -16.636 -16.323 1.00 64.44 196 VAL A CA 1
ATOM 1530 C C . VAL A 1 196 ? 39.021 -16.632 -14.846 1.00 64.44 196 VAL A C 1
ATOM 1532 O O . VAL A 1 196 ? 39.857 -17.419 -14.404 1.00 64.44 196 VAL A O 1
ATOM 1535 N N . TYR A 1 197 ? 38.389 -15.743 -14.087 1.00 64.50 197 TYR A N 1
ATOM 1536 C CA . TYR A 1 197 ? 38.533 -15.688 -12.637 1.00 64.50 197 TYR A CA 1
ATOM 1537 C C . TYR A 1 197 ? 37.360 -16.393 -11.962 1.00 64.50 197 TYR A C 1
ATOM 1539 O O . TYR A 1 197 ? 36.198 -16.156 -12.296 1.00 64.50 197 TYR A O 1
ATOM 1547 N N . GLU A 1 198 ? 37.669 -17.245 -10.988 1.00 72.69 198 GLU A N 1
ATOM 1548 C CA . GLU A 1 198 ? 36.670 -17.761 -10.060 1.00 72.69 198 GLU A CA 1
ATOM 1549 C C . GLU A 1 198 ? 36.270 -16.629 -9.110 1.00 72.69 198 GLU A C 1
ATOM 1551 O O . GLU A 1 198 ? 37.106 -16.078 -8.394 1.00 72.69 198 GLU A O 1
ATOM 1556 N N . LEU A 1 199 ? 34.996 -16.243 -9.146 1.00 72.25 199 LEU A N 1
ATOM 1557 C CA . LEU A 1 199 ? 34.463 -15.203 -8.275 1.00 72.25 199 LEU A CA 1
ATOM 1558 C C . LEU A 1 199 ? 33.954 -15.837 -6.989 1.00 72.25 199 LEU A C 1
ATOM 1560 O O . LEU A 1 199 ? 33.101 -16.727 -7.019 1.00 72.25 199 LEU A O 1
ATOM 1564 N N . ASN A 1 200 ? 34.417 -15.332 -5.850 1.00 76.06 200 ASN A N 1
ATOM 1565 C CA . ASN A 1 200 ? 33.816 -15.691 -4.579 1.00 76.06 200 ASN A CA 1
ATOM 1566 C C . ASN A 1 200 ? 32.462 -14.975 -4.430 1.00 76.06 200 ASN A C 1
ATOM 1568 O O . ASN A 1 200 ? 32.189 -13.941 -5.043 1.00 76.06 200 ASN A O 1
ATOM 1572 N N . LEU A 1 201 ? 31.605 -15.491 -3.551 1.00 74.75 201 LEU A N 1
ATOM 1573 C CA . LEU A 1 201 ? 30.299 -14.911 -3.236 1.00 74.75 201 LEU A CA 1
ATOM 1574 C C . LEU A 1 201 ? 30.380 -13.440 -2.804 1.00 74.75 201 LEU A C 1
ATOM 1576 O O . LEU A 1 201 ? 29.416 -12.702 -3.006 1.00 74.75 201 LEU A O 1
ATOM 1580 N N . GLN A 1 202 ? 31.499 -13.018 -2.210 1.00 73.31 202 GLN A N 1
ATOM 1581 C CA . GLN A 1 202 ? 31.713 -11.621 -1.840 1.00 73.31 202 GLN A CA 1
ATOM 1582 C C . GLN A 1 202 ? 31.950 -10.737 -3.071 1.00 73.31 202 GLN A C 1
ATOM 1584 O O . GLN A 1 202 ? 31.305 -9.703 -3.200 1.00 73.31 202 GLN A O 1
ATOM 1589 N N . ASP A 1 203 ? 32.766 -11.190 -4.020 1.00 71.88 203 ASP A N 1
ATOM 1590 C CA . ASP A 1 203 ? 33.061 -10.443 -5.247 1.00 71.88 203 ASP A CA 1
ATOM 1591 C C . ASP A 1 203 ? 31.798 -10.270 -6.101 1.00 71.88 203 ASP A C 1
ATOM 1593 O O . ASP A 1 203 ? 31.541 -9.204 -6.655 1.00 71.88 203 ASP A O 1
ATOM 1597 N N . ILE A 1 204 ? 30.940 -11.298 -6.140 1.00 72.44 204 ILE A N 1
ATOM 1598 C CA . ILE A 1 204 ? 29.639 -11.232 -6.820 1.00 72.44 204 ILE A CA 1
ATOM 1599 C C . ILE A 1 204 ? 28.752 -10.142 -6.200 1.00 72.44 204 ILE A C 1
ATOM 1601 O O . ILE A 1 204 ? 28.076 -9.415 -6.932 1.00 72.44 204 ILE A O 1
ATOM 1605 N N . ARG A 1 205 ? 28.745 -10.002 -4.867 1.00 72.56 205 ARG A N 1
ATOM 1606 C CA . ARG A 1 205 ? 27.980 -8.939 -4.192 1.00 72.56 205 ARG A CA 1
ATOM 1607 C C . ARG A 1 205 ? 28.519 -7.565 -4.548 1.00 72.56 205 ARG A C 1
ATOM 1609 O O . ARG A 1 205 ? 27.734 -6.714 -4.954 1.00 72.56 205 ARG A O 1
ATOM 1616 N N . ASP A 1 206 ? 29.830 -7.383 -4.472 1.00 76.12 206 ASP A N 1
ATOM 1617 C CA . ASP A 1 206 ? 30.472 -6.100 -4.750 1.00 76.12 206 ASP A CA 1
ATOM 1618 C C . ASP A 1 206 ? 30.225 -5.667 -6.209 1.00 76.12 206 ASP A C 1
ATOM 1620 O O . ASP A 1 206 ? 29.937 -4.500 -6.481 1.00 76.12 206 ASP A O 1
ATOM 1624 N N . ILE A 1 207 ? 30.214 -6.614 -7.155 1.00 73.31 207 ILE A N 1
ATOM 1625 C CA . ILE A 1 207 ? 29.871 -6.357 -8.561 1.00 73.31 207 ILE A CA 1
ATOM 1626 C C . ILE A 1 207 ? 28.400 -5.937 -8.713 1.00 73.31 207 ILE A C 1
ATOM 1628 O O . ILE A 1 207 ? 28.115 -4.970 -9.424 1.00 73.31 207 ILE A O 1
ATOM 1632 N N . ILE A 1 208 ? 27.463 -6.609 -8.035 1.00 71.31 208 ILE A N 1
ATOM 1633 C CA . ILE A 1 208 ? 26.035 -6.240 -8.055 1.00 71.31 208 ILE A CA 1
ATOM 1634 C C . ILE A 1 208 ? 25.823 -4.844 -7.447 1.00 71.31 208 ILE A C 1
ATOM 1636 O O . ILE A 1 208 ? 25.046 -4.050 -7.979 1.00 71.31 208 ILE A O 1
ATOM 1640 N N . GLU A 1 209 ? 26.527 -4.525 -6.362 1.00 75.25 209 GLU A N 1
ATOM 1641 C CA . GLU A 1 209 ? 26.447 -3.233 -5.673 1.00 75.25 209 GLU A CA 1
ATOM 1642 C C . GLU A 1 209 ? 27.123 -2.098 -6.457 1.00 75.25 209 GLU A C 1
ATOM 1644 O O . GLU A 1 209 ? 26.676 -0.951 -6.386 1.00 75.25 209 GLU A O 1
ATOM 1649 N N . SER A 1 210 ? 28.142 -2.410 -7.263 1.00 72.19 210 SER A N 1
ATOM 1650 C CA . SER A 1 210 ? 28.865 -1.433 -8.088 1.00 72.19 210 SER A CA 1
ATOM 1651 C C . SER A 1 210 ? 28.029 -0.833 -9.226 1.00 72.19 210 SER A C 1
ATOM 1653 O O . SER A 1 210 ? 28.406 0.194 -9.793 1.00 72.19 210 SER A O 1
ATOM 1655 N N . GLY A 1 211 ? 26.910 -1.468 -9.598 1.00 62.81 211 GLY A N 1
ATOM 1656 C CA . GLY A 1 211 ? 26.054 -1.031 -10.705 1.00 62.81 211 GLY A CA 1
ATOM 1657 C C . GLY A 1 211 ? 26.711 -1.113 -12.091 1.00 62.81 211 GLY A C 1
ATOM 1658 O O . GLY A 1 211 ? 26.167 -0.567 -13.049 1.00 62.81 211 GLY A O 1
ATOM 1659 N N . GLN A 1 212 ? 27.866 -1.779 -12.216 1.00 64.31 212 GLN A N 1
ATOM 1660 C CA . GLN A 1 212 ? 28.615 -1.902 -13.475 1.00 64.31 212 GLN A CA 1
ATOM 1661 C C . GLN A 1 212 ? 28.002 -2.910 -14.458 1.00 64.31 212 GLN A C 1
ATOM 1663 O O . GLN A 1 212 ? 28.313 -2.884 -15.647 1.00 64.31 212 GLN A O 1
ATOM 1668 N N . ILE A 1 213 ? 27.099 -3.771 -13.987 1.00 64.69 213 ILE A N 1
ATOM 1669 C CA . ILE A 1 213 ? 26.387 -4.753 -14.804 1.00 64.69 213 ILE A CA 1
ATOM 1670 C C . ILE A 1 213 ? 24.917 -4.362 -14.972 1.00 64.69 213 ILE A C 1
ATOM 1672 O O . ILE A 1 213 ? 24.146 -4.306 -14.018 1.00 64.69 213 ILE A O 1
ATOM 1676 N N . SER A 1 214 ? 24.511 -4.138 -16.222 1.00 52.62 214 SER A N 1
ATOM 1677 C CA . SER A 1 214 ? 23.108 -3.980 -16.618 1.00 52.62 214 SER A CA 1
ATOM 1678 C C . SER A 1 214 ? 22.592 -5.319 -17.162 1.00 52.62 214 SER A C 1
ATOM 1680 O O . SER A 1 214 ? 22.448 -5.500 -18.369 1.00 52.62 214 SER A O 1
ATOM 1682 N N . GLY A 1 215 ? 22.408 -6.309 -16.282 1.00 61.44 215 GLY A N 1
ATOM 1683 C CA . GLY A 1 215 ? 22.015 -7.673 -16.661 1.00 61.44 215 GLY A CA 1
ATOM 1684 C C . GLY A 1 215 ? 21.630 -8.552 -15.465 1.00 61.44 215 GLY A C 1
ATOM 1685 O O . GLY A 1 215 ? 21.825 -8.162 -14.316 1.00 61.44 215 GLY A O 1
ATOM 1686 N N . ALA A 1 216 ? 21.057 -9.731 -15.729 1.00 56.62 216 ALA A N 1
ATOM 1687 C CA . ALA A 1 216 ? 20.704 -10.721 -14.706 1.00 56.62 216 ALA A CA 1
ATOM 1688 C C . ALA A 1 216 ? 21.701 -11.890 -14.730 1.00 56.62 216 ALA A C 1
ATOM 1690 O O . ALA A 1 216 ? 21.932 -12.475 -15.788 1.00 56.62 216 ALA A O 1
ATOM 1691 N N . VAL A 1 217 ? 22.270 -12.233 -13.571 1.00 63.09 217 VAL A N 1
ATOM 1692 C CA . VAL A 1 217 ? 23.173 -13.383 -13.411 1.00 63.09 217 VAL A CA 1
ATOM 1693 C C . VAL A 1 217 ? 22.343 -14.619 -13.064 1.00 63.09 217 VAL A C 1
ATOM 1695 O O . VAL A 1 217 ? 21.594 -14.609 -12.087 1.00 63.09 217 VAL A O 1
ATOM 1698 N N . TRP A 1 218 ? 22.472 -15.675 -13.867 1.00 57.53 218 TRP A N 1
ATOM 1699 C CA . TRP A 1 218 ? 21.834 -16.970 -13.635 1.00 57.53 218 TRP A CA 1
ATOM 1700 C C . TRP A 1 218 ? 22.880 -17.943 -13.098 1.00 57.53 218 TRP A C 1
ATOM 1702 O O . TRP A 1 218 ? 23.861 -18.223 -13.779 1.00 57.53 218 TRP A O 1
ATOM 1712 N N . LEU A 1 219 ? 22.679 -18.436 -11.876 1.00 62.25 219 LEU A N 1
ATOM 1713 C CA . LEU A 1 219 ? 23.504 -19.495 -11.299 1.00 62.25 219 LEU A CA 1
ATOM 1714 C C . LEU A 1 219 ? 22.906 -20.844 -11.704 1.00 62.25 219 LEU A C 1
ATOM 1716 O O . LEU A 1 219 ? 21.727 -21.097 -11.454 1.00 62.25 219 LEU A O 1
ATOM 1720 N N . THR A 1 220 ? 23.709 -21.686 -12.343 1.00 52.97 220 THR A N 1
ATOM 1721 C CA . THR A 1 220 ? 23.361 -23.073 -12.665 1.00 52.97 220 THR A CA 1
ATOM 1722 C C . THR A 1 220 ? 24.200 -23.993 -11.790 1.00 52.97 220 THR A C 1
ATOM 1724 O O . THR A 1 220 ? 25.421 -23.857 -11.793 1.00 52.97 220 THR A O 1
ATOM 1727 N N . ASP A 1 221 ? 23.565 -24.909 -11.057 1.00 59.75 221 ASP A N 1
ATOM 1728 C CA . ASP A 1 221 ? 24.278 -25.990 -10.368 1.00 59.75 221 ASP A CA 1
ATOM 1729 C C . ASP A 1 221 ? 24.911 -26.932 -11.405 1.00 59.75 221 ASP A C 1
ATOM 1731 O O . ASP A 1 221 ? 24.243 -27.348 -12.359 1.00 59.75 221 ASP A O 1
ATOM 1735 N N . THR A 1 222 ? 26.185 -27.267 -11.205 1.00 44.41 222 THR A N 1
ATOM 1736 C CA . THR A 1 222 ? 26.904 -28.346 -11.903 1.00 44.41 222 THR A CA 1
ATOM 1737 C C . THR A 1 222 ? 27.487 -29.309 -10.892 1.00 44.41 222 THR A C 1
ATOM 1739 O O . THR A 1 222 ? 28.144 -28.802 -9.955 1.00 44.41 222 THR A O 1
#

Foldseek 3Di:
DADDLVNLVVLLLVLLVVCVVVLHDDPVLVVLLLVLLCCLVVDQDDPPDDCSQLSNQLNVLLVLLCVQPNQLVSSSCSRRQNSVNRSRHDPVSSVCNSVVVNVCPSSDDPSSVVVSCVRPVPPDDDPPPPDPPDDDDDDDDDDDDDDDDDDDDDDDDDDDDDDDDDDDDDDDDDDDDDDDDDPDDDDDPPPPPDDDDDDDPVNVVVVVVVPPDPDDDDDDDD

Secondary structure (DSSP, 8-state):
----HHHHHHHHHHHHHHHHHTTS--HHHHHHHHHHHHHHHH-SPPTTSTTHHHHHHHHHHHHHHHHHH-HHHHHHHHHHTHHHHHHTS-HHHHHHHHHHHHT-GGG--HHHHHHHHHHH---S-PPPP-------------------------------------PPPPP-------------------------PPPPHHHHHHHHHHT---S-PPP---

pLDDT: mean 71.36, std 26.25, range [28.08, 97.5]

Organism: Penicillium roqueforti (strain FM164) (NCBI:txid1365484)

Sequence (222 aa):
MTLSLSSALEKLVQASRYVERRNGVKEKERKRIKAAATLLRNGYPPQDSIGAGRQSTYLDFLRKVRQLNGPSMVVLCAIGLGLSTISIAKESIRLDLPYEIQNHSDLDNPVLRWLARQYFSFALYPEAPQAPLQAGDGTVHQVSETHDALEHQERGQGSYQIVQPIFRPPAVVTSPDLSTFQPGKQQDIDPLTGDVYELNLQDIRDIIESGQISGAVWLTDT